Protein AF-A0A3D5JBQ0-F1 (afdb_monomer_lite)

Sequence (234 aa):
MLKLLSKHVFLVGIFLILTIHTASAQLLGLALSLGNTLAGYIFDIYLRTENTLDIDGAPDWYLRNDDAEWDCAFSYAPGSLASVEKVKTEATKNLVAQQEQYVHSAIRDEVQRRKPRDEKERQLVEQFRNDPELKNFVTGQRQFLKITYDEDIRAVFVKACLNREIVVAYQKEWLQKITTELSKNRAESAFGELEAHLDQPELDLNTPTEFDSAASKSKNAFEELDQEIGLPND

Radius of gyration: 33.82 Å; chains: 1; bounding box: 93×47×99 Å

Secondary structure (DSSP, 8-state):
-HHHHHHHHHHHHHHHHHHHHHHHHHHHHHHHHHHHHHHHHHHHGGGT-B-----TT--TTTTB---SSEEEEEEEEES-GGGHHHHHHHHHHHHHHHHHHHHHHHHHHHHHHH---SHHHHHHHHHHHT-SSHHHHHHHH-EEEEEEEETTTTEEEEEEEEEHHHHHHHHHHHHHHHHHHHHHHHHHHHHHHHHHHHSSPP--TT------------------------PPP-

pLDDT: mean 75.78, std 22.21, range [31.39, 98.25]

Foldseek 3Di:
DVVVVVVVVVVVVVVVVVVLVVVLVVLVVLLVQLLVQLLVLLQCVCVDFPPPPDDVPDDPCASDPPDNFKDKFKFKDAAAPVCQVVRVVVRLVRVLVSSLVSSVVSLVVSCVPPNQDDPLSVQLSVCLNCPPCSSVLSVVAKDFPDWDQDPVRRMIMTIIIHGSVSSSVVSSVSSVVSSVVSSVVVVVVVVVVVVVVVPPPDDPPPPDPPPDDDDDDDDDDDPDDDDDDDDDDD

Structure (mmCIF, N/CA/C/O backbone):
data_AF-A0A3D5JBQ0-F1
#
_entry.id   AF-A0A3D5JBQ0-F1
#
loop_
_atom_site.group_PDB
_atom_site.id
_atom_site.type_symbol
_atom_site.label_atom_id
_atom_site.label_alt_id
_atom_site.label_comp_id
_atom_site.label_asym_id
_atom_site.label_entity_id
_atom_site.label_seq_id
_atom_site.pdbx_PDB_ins_code
_atom_site.Cartn_x
_atom_site.Cartn_y
_atom_site.Cartn_z
_atom_site.occupancy
_atom_site.B_iso_or_equiv
_atom_site.auth_seq_id
_atom_site.auth_comp_id
_atom_site.auth_asym_id
_atom_site.auth_atom_id
_atom_site.pdbx_PDB_model_num
ATOM 1 N N . MET A 1 1 ? -30.599 4.019 56.539 1.00 48.31 1 MET A N 1
ATOM 2 C CA . MET A 1 1 ? -30.137 4.639 55.275 1.00 48.31 1 MET A CA 1
ATOM 3 C C . MET A 1 1 ? -28.882 3.990 54.672 1.00 48.31 1 MET A C 1
ATOM 5 O O . MET A 1 1 ? -28.814 3.908 53.455 1.00 48.31 1 MET A O 1
ATOM 9 N N . LEU A 1 2 ? -27.948 3.428 55.457 1.00 45.34 2 LEU A N 1
ATOM 10 C CA . LEU A 1 2 ? -26.688 2.835 54.952 1.00 45.34 2 LEU A CA 1
ATOM 11 C C . LEU A 1 2 ? -26.840 1.680 53.926 1.00 45.34 2 LEU A C 1
ATOM 13 O O . LEU A 1 2 ? -26.044 1.552 53.002 1.00 45.34 2 LEU A O 1
ATOM 17 N N . LYS A 1 3 ? -27.893 0.854 54.037 1.00 44.62 3 LYS A N 1
ATOM 18 C CA . LYS A 1 3 ? -28.152 -0.270 53.108 1.00 44.62 3 LYS A CA 1
ATOM 19 C C . LYS A 1 3 ? -28.604 0.157 51.702 1.00 44.62 3 LYS A C 1
ATOM 21 O O . LYS A 1 3 ? -28.520 -0.652 50.782 1.00 44.62 3 LYS A O 1
ATOM 26 N N . LEU A 1 4 ? -29.099 1.387 51.533 1.00 41.81 4 LEU A N 1
ATOM 27 C CA . LEU A 1 4 ? -29.576 1.885 50.236 1.00 41.81 4 LEU A CA 1
ATOM 28 C C . LEU A 1 4 ? -28.408 2.417 49.386 1.00 41.81 4 LEU A C 1
ATOM 30 O O . LEU A 1 4 ? -28.314 2.101 48.204 1.00 41.81 4 LEU A O 1
ATOM 34 N N . LEU A 1 5 ? -27.462 3.118 50.021 1.00 44.38 5 LEU A N 1
ATOM 35 C CA . LEU A 1 5 ? -26.242 3.639 49.389 1.00 44.38 5 LEU A CA 1
ATOM 36 C C . LEU A 1 5 ? -25.330 2.517 48.863 1.00 44.38 5 LEU A C 1
ATOM 38 O O . LEU A 1 5 ? -24.872 2.578 47.727 1.00 44.38 5 LEU A O 1
ATOM 42 N N . SER A 1 6 ? -25.157 1.435 49.630 1.00 47.19 6 SER A N 1
ATOM 43 C CA . SER A 1 6 ? -24.352 0.272 49.214 1.00 47.19 6 SER A CA 1
ATOM 44 C C . SER A 1 6 ? -24.906 -0.437 47.966 1.00 47.19 6 SER A C 1
ATOM 46 O O . SER A 1 6 ? -24.137 -0.848 47.097 1.00 47.19 6 SER A O 1
ATOM 48 N N . LYS A 1 7 ? -26.237 -0.530 47.819 1.00 51.44 7 LYS A N 1
ATOM 49 C CA . LYS A 1 7 ? -26.865 -1.108 46.618 1.00 51.44 7 LYS A CA 1
ATOM 50 C C . LYS A 1 7 ? -26.670 -0.235 45.379 1.00 51.44 7 LYS A C 1
ATOM 52 O O . LYS A 1 7 ? -26.485 -0.779 44.294 1.00 51.44 7 LYS A O 1
ATOM 57 N N . HIS A 1 8 ? -26.696 1.089 45.528 1.00 50.31 8 HIS A N 1
ATOM 58 C CA . HIS A 1 8 ? -26.470 2.007 44.411 1.00 50.31 8 HIS A CA 1
ATOM 59 C C . HIS A 1 8 ? -25.016 1.990 43.935 1.00 50.31 8 HIS A C 1
ATOM 61 O O . HIS A 1 8 ? -24.794 1.898 42.733 1.00 50.31 8 HIS A O 1
ATOM 67 N N . VAL A 1 9 ? -24.038 1.945 44.844 1.00 56.41 9 VAL A N 1
ATOM 68 C CA . VAL A 1 9 ? -22.614 1.802 44.481 1.00 56.41 9 VAL A CA 1
ATOM 69 C C . VAL A 1 9 ? -22.352 0.478 43.750 1.00 56.41 9 VAL A C 1
ATOM 71 O O . VAL A 1 9 ? -21.659 0.452 42.736 1.00 56.41 9 VAL A O 1
ATOM 74 N N . PHE A 1 10 ? -22.969 -0.620 44.198 1.00 56.00 10 PHE A N 1
ATOM 75 C CA . PHE A 1 10 ? -22.817 -1.931 43.558 1.00 56.00 10 PHE A CA 1
ATOM 76 C C . PHE A 1 10 ? -23.456 -1.992 42.158 1.00 56.00 10 PHE A C 1
ATOM 78 O O . PHE A 1 10 ? -22.870 -2.541 41.226 1.00 56.00 10 PHE A O 1
ATOM 85 N N . LEU A 1 11 ? -24.637 -1.387 41.983 1.00 55.53 11 LEU A N 1
ATOM 86 C CA . LEU A 1 11 ? -25.307 -1.288 40.681 1.00 55.53 11 LEU A CA 1
ATOM 87 C C . LEU A 1 11 ? -24.535 -0.401 39.697 1.00 55.53 11 LEU A C 1
ATOM 89 O O . LEU A 1 11 ? -24.405 -0.774 38.534 1.00 55.53 11 LEU A O 1
ATOM 93 N N . VAL A 1 12 ? -23.987 0.725 40.161 1.00 58.62 12 VAL A N 1
ATOM 94 C CA . VAL A 1 12 ? -23.143 1.616 39.347 1.00 58.62 12 VAL A CA 1
ATOM 95 C C . VAL A 1 12 ? -21.861 0.901 38.915 1.00 58.62 12 VAL A C 1
ATOM 97 O O . VAL A 1 12 ? -21.510 0.957 37.738 1.00 58.62 12 VAL A O 1
ATOM 100 N N . GLY A 1 13 ? -21.221 0.144 39.813 1.00 51.03 13 GLY A N 1
ATOM 101 C CA . GLY A 1 13 ? -20.041 -0.665 39.490 1.00 51.03 13 GLY A CA 1
ATOM 102 C C . GLY A 1 13 ? -20.309 -1.732 38.422 1.00 51.03 13 GLY A C 1
ATOM 103 O O . GLY A 1 13 ? -19.546 -1.854 37.466 1.00 51.03 13 GLY A O 1
ATOM 104 N N . ILE A 1 14 ? -21.428 -2.460 38.514 1.00 60.66 14 ILE A N 1
ATOM 105 C CA . ILE A 1 14 ? -21.822 -3.447 37.492 1.00 60.66 14 ILE A CA 1
ATOM 106 C C . ILE A 1 14 ? -22.099 -2.770 36.142 1.00 60.66 14 ILE A C 1
ATOM 108 O O . ILE A 1 14 ? -21.671 -3.275 35.102 1.00 60.66 14 ILE A O 1
ATOM 112 N N . PHE A 1 15 ? -22.777 -1.618 36.143 1.00 52.41 15 PHE A N 1
ATOM 113 C CA . PHE A 1 15 ? -23.078 -0.876 34.917 1.00 52.41 15 PHE A CA 1
ATOM 114 C C . PHE A 1 15 ? -21.806 -0.360 34.231 1.00 52.41 15 PHE A C 1
ATOM 116 O O . PHE A 1 15 ? -21.679 -0.467 33.012 1.00 52.41 15 PHE A O 1
ATOM 123 N N . LEU A 1 16 ? -20.834 0.123 35.010 1.00 55.00 16 LEU A N 1
ATOM 124 C CA . LEU A 1 16 ? -19.502 0.499 34.532 1.00 55.00 16 LEU A CA 1
ATOM 125 C C . LEU A 1 16 ? -18.764 -0.695 33.917 1.00 55.00 16 LEU A C 1
ATOM 127 O O . LEU A 1 16 ? -18.253 -0.598 32.808 1.00 55.00 16 LEU A O 1
ATOM 131 N N . ILE A 1 17 ? -18.767 -1.861 34.563 1.00 55.22 17 ILE A N 1
ATOM 132 C CA . ILE A 1 17 ? -18.089 -3.055 34.029 1.00 55.22 17 ILE A CA 1
ATOM 133 C C . ILE A 1 17 ? -18.720 -3.520 32.700 1.00 55.22 17 ILE A C 1
ATOM 135 O O . ILE A 1 17 ? -18.000 -3.903 31.770 1.00 55.22 17 ILE A O 1
ATOM 139 N N . LEU A 1 18 ? -20.049 -3.446 32.569 1.00 50.28 18 LEU A N 1
ATOM 140 C CA . LEU A 1 18 ? -20.781 -3.804 31.346 1.00 50.28 18 LEU A CA 1
ATOM 141 C C . LEU A 1 18 ? -20.543 -2.820 30.187 1.00 50.28 18 LEU A C 1
ATOM 143 O O . LEU A 1 18 ? -20.335 -3.244 29.045 1.00 50.28 18 LEU A O 1
ATOM 147 N N . THR A 1 19 ? -20.510 -1.512 30.453 1.00 52.59 19 THR A N 1
ATOM 148 C CA . THR A 1 19 ? -20.135 -0.507 29.437 1.00 52.59 19 THR A CA 1
ATOM 149 C C . THR A 1 19 ? -18.649 -0.606 29.068 1.00 52.59 19 THR A C 1
ATOM 151 O O . THR A 1 19 ? -18.257 -0.349 27.921 1.00 52.59 19 THR A O 1
ATOM 154 N N . ILE A 1 20 ? -17.809 -1.081 29.996 1.00 53.16 20 ILE A N 1
ATOM 155 C CA . ILE A 1 20 ? -16.402 -1.398 29.736 1.00 53.16 20 ILE A CA 1
ATOM 156 C C . ILE A 1 20 ? -16.253 -2.546 28.734 1.00 53.16 20 ILE A C 1
ATOM 158 O O . ILE A 1 20 ? -15.582 -2.390 27.711 1.00 53.16 20 ILE A O 1
ATOM 162 N N . HIS A 1 21 ? -16.936 -3.666 28.942 1.00 55.03 21 HIS A N 1
ATOM 163 C CA . HIS A 1 21 ? -16.800 -4.823 28.052 1.00 55.03 21 HIS A CA 1
ATOM 164 C C . HIS A 1 21 ? -17.352 -4.567 26.642 1.00 55.03 21 HIS A C 1
ATOM 166 O O . HIS A 1 21 ? -16.741 -4.963 25.648 1.00 55.03 21 HIS A O 1
ATOM 172 N N . THR A 1 22 ? -18.469 -3.848 26.533 1.00 58.88 22 THR A N 1
ATOM 173 C CA . THR A 1 22 ? -19.144 -3.617 25.245 1.00 58.88 22 THR A CA 1
ATOM 174 C C . THR A 1 22 ? -18.335 -2.738 24.290 1.00 58.88 22 THR A C 1
ATOM 176 O O . THR A 1 22 ? -18.182 -3.105 23.129 1.00 58.88 22 THR A O 1
ATOM 179 N N . ALA A 1 23 ? -17.739 -1.636 24.749 1.00 59.88 23 ALA A N 1
ATOM 180 C CA . ALA A 1 23 ? -16.958 -0.764 23.860 1.00 59.88 23 ALA A CA 1
ATOM 181 C C . ALA A 1 23 ? -15.612 -1.375 23.399 1.00 59.88 23 ALA A C 1
ATOM 183 O O . ALA A 1 23 ? -15.137 -1.057 22.312 1.00 59.88 23 ALA A O 1
ATOM 184 N N . SER A 1 24 ? -15.024 -2.319 24.151 1.00 68.94 24 SER A N 1
ATOM 185 C CA . SER A 1 24 ? -13.828 -3.057 23.692 1.00 68.94 24 SER A CA 1
ATOM 186 C C . SER A 1 24 ? -14.167 -3.991 22.522 1.00 68.94 24 SER A C 1
ATOM 188 O O . SER A 1 24 ? -13.498 -3.996 21.488 1.00 68.94 24 SER A O 1
ATOM 190 N N . ALA A 1 25 ? -15.286 -4.713 22.639 1.00 77.50 25 ALA A N 1
ATOM 191 C CA . ALA A 1 25 ? -15.787 -5.578 21.575 1.00 77.50 25 ALA A CA 1
ATOM 192 C C . ALA A 1 25 ? -16.173 -4.791 20.307 1.00 77.50 25 ALA A C 1
ATOM 194 O O . ALA A 1 25 ? -16.004 -5.281 19.192 1.00 77.50 25 ALA A O 1
ATOM 195 N N . GLN A 1 26 ? -16.666 -3.561 20.464 1.00 82.44 26 GLN A N 1
ATOM 196 C CA . GLN A 1 26 ? -17.033 -2.685 19.350 1.00 82.44 26 GLN A CA 1
ATOM 197 C C . GLN A 1 26 ? -15.821 -2.212 18.536 1.00 82.44 26 GLN A C 1
ATOM 199 O O . GLN A 1 26 ? -15.870 -2.269 17.305 1.00 82.44 26 GLN A O 1
ATOM 204 N N . LEU A 1 27 ? -14.735 -1.821 19.209 1.00 86.69 27 LEU A N 1
ATOM 205 C CA . LEU A 1 27 ? -13.484 -1.415 18.565 1.00 86.69 27 LEU A CA 1
ATOM 206 C C . LEU A 1 27 ? -12.838 -2.581 17.801 1.00 86.69 27 LEU A C 1
ATOM 208 O O . LEU A 1 27 ? -12.493 -2.439 16.629 1.00 86.69 27 LEU A O 1
ATOM 212 N N . LEU A 1 28 ? -12.756 -3.756 18.435 1.00 86.00 28 LEU A N 1
ATOM 213 C CA . LEU A 1 28 ? -12.281 -4.990 17.797 1.00 86.00 28 LEU A CA 1
ATOM 214 C C . LEU A 1 28 ? -13.138 -5.368 16.583 1.00 86.00 28 LEU A C 1
ATOM 216 O O . LEU A 1 28 ? -12.606 -5.728 15.535 1.00 86.00 28 LEU A O 1
ATOM 220 N N . GLY A 1 29 ? -14.462 -5.242 16.703 1.00 87.88 29 GLY A N 1
ATOM 221 C CA . GLY A 1 29 ? -15.387 -5.468 15.597 1.00 87.88 29 GLY A CA 1
ATOM 222 C C . GLY A 1 29 ? -15.132 -4.534 14.410 1.00 87.88 29 GLY A C 1
ATOM 223 O O . GLY A 1 29 ? -15.145 -4.994 13.270 1.00 87.88 29 GLY A O 1
ATOM 224 N N . LEU A 1 30 ? -14.846 -3.248 14.659 1.00 91.06 30 LEU A N 1
ATOM 225 C CA . LEU A 1 30 ? -14.473 -2.302 13.601 1.00 91.06 30 LEU A CA 1
ATOM 226 C C . LEU A 1 30 ? -13.182 -2.714 12.901 1.00 91.06 30 LEU A C 1
ATOM 228 O O . LEU A 1 30 ? -13.142 -2.747 11.675 1.00 91.06 30 LEU A O 1
ATOM 232 N N . ALA A 1 31 ? -12.141 -3.014 13.681 1.00 91.56 31 ALA A N 1
ATOM 233 C CA . ALA A 1 31 ? -10.824 -3.360 13.163 1.00 91.56 31 ALA A CA 1
ATOM 234 C C . ALA A 1 31 ? -10.883 -4.605 12.267 1.00 91.56 31 ALA A C 1
ATOM 236 O O . ALA A 1 31 ? -10.318 -4.614 11.175 1.00 91.56 31 ALA A O 1
ATOM 237 N N . LEU A 1 32 ? -11.632 -5.630 12.687 1.00 89.56 32 LEU A N 1
ATOM 238 C CA . LEU A 1 32 ? -11.860 -6.835 11.887 1.00 89.56 32 LEU A CA 1
ATOM 239 C C . LEU A 1 32 ? -12.626 -6.532 10.594 1.00 89.56 32 LEU A C 1
ATOM 241 O O . LEU A 1 32 ? -12.255 -7.034 9.535 1.00 89.56 32 LEU A O 1
ATOM 245 N N . SER A 1 33 ? -13.669 -5.701 10.666 1.00 91.06 33 SER A N 1
ATOM 246 C CA . SER A 1 33 ? -14.456 -5.314 9.489 1.00 91.06 33 SER A CA 1
ATOM 247 C C . SER A 1 33 ? -13.609 -4.537 8.474 1.00 91.06 33 SER A C 1
ATOM 249 O O . SER A 1 33 ? -13.612 -4.862 7.289 1.00 91.06 33 SER A O 1
ATOM 251 N N . LEU A 1 34 ? -12.802 -3.577 8.945 1.00 92.75 34 LEU A N 1
ATOM 252 C CA . LEU A 1 34 ? -11.851 -2.825 8.119 1.00 92.75 34 LEU A CA 1
ATOM 253 C C . LEU A 1 34 ? -10.827 -3.745 7.451 1.00 92.75 34 LEU A C 1
ATOM 255 O O . LEU A 1 34 ? -10.629 -3.649 6.243 1.00 92.75 34 LEU A O 1
ATOM 259 N N . GLY A 1 35 ? -10.219 -4.659 8.213 1.00 90.31 35 GLY A N 1
ATOM 260 C CA . GLY A 1 35 ? -9.250 -5.618 7.682 1.00 90.31 35 GLY A CA 1
ATOM 261 C C . GLY A 1 35 ? -9.847 -6.534 6.610 1.00 90.31 35 GLY A C 1
ATOM 262 O O . GLY A 1 35 ? -9.235 -6.737 5.564 1.00 90.31 35 GLY A O 1
ATOM 263 N N . ASN A 1 36 ? -11.066 -7.037 6.825 1.00 88.75 36 ASN A N 1
ATOM 264 C CA . ASN A 1 36 ? -11.752 -7.896 5.856 1.00 88.75 36 ASN A CA 1
ATOM 265 C C . ASN A 1 36 ? -12.134 -7.138 4.579 1.00 88.75 36 ASN A C 1
ATOM 267 O O . ASN A 1 36 ? -11.914 -7.642 3.478 1.00 88.75 36 ASN A O 1
ATOM 271 N N . THR A 1 37 ? -12.677 -5.925 4.708 1.00 91.44 37 THR A N 1
ATOM 272 C CA . THR A 1 37 ? -13.030 -5.096 3.549 1.00 91.44 37 THR A CA 1
ATOM 273 C C . THR A 1 37 ? -11.778 -4.690 2.764 1.00 91.44 37 THR A C 1
ATOM 275 O O . THR A 1 37 ? -11.787 -4.746 1.536 1.00 91.44 37 THR A O 1
ATOM 278 N N . LEU A 1 38 ? -10.675 -4.360 3.445 1.00 91.75 38 LEU A N 1
ATOM 279 C CA . LEU A 1 38 ? -9.386 -4.077 2.810 1.00 91.75 38 LEU A CA 1
ATOM 280 C C . LEU A 1 38 ? -8.835 -5.284 2.047 1.00 91.75 38 LEU A C 1
ATOM 282 O O . LEU A 1 38 ? -8.427 -5.133 0.898 1.00 91.75 38 LEU A O 1
ATOM 286 N N . ALA A 1 39 ? -8.835 -6.468 2.666 1.00 89.38 39 ALA A N 1
ATOM 287 C CA . ALA A 1 39 ? -8.430 -7.696 1.989 1.00 89.38 39 ALA A CA 1
ATOM 288 C C . ALA A 1 39 ? -9.274 -7.896 0.723 1.00 89.38 39 ALA A C 1
ATOM 290 O O . ALA A 1 39 ? -8.722 -8.147 -0.344 1.00 89.38 39 ALA A O 1
ATOM 291 N N . GLY A 1 40 ? -10.587 -7.658 0.817 1.00 87.44 40 GLY A N 1
ATOM 292 C CA . GLY A 1 40 ? -11.483 -7.594 -0.334 1.00 87.44 40 GLY A CA 1
ATOM 293 C C . GLY A 1 40 ? -10.934 -6.715 -1.460 1.00 87.44 40 GLY A C 1
ATOM 294 O O . GLY A 1 40 ? -10.782 -7.209 -2.564 1.00 87.44 40 GLY A O 1
ATOM 295 N N . TYR A 1 41 ? -10.552 -5.465 -1.190 1.00 88.12 41 TYR A N 1
ATOM 296 C CA . TYR A 1 41 ? -9.978 -4.567 -2.204 1.00 88.12 41 TYR A CA 1
ATOM 297 C C . TYR A 1 41 ? -8.642 -5.051 -2.795 1.00 88.12 41 TYR A C 1
ATOM 299 O O . TYR A 1 41 ? -8.455 -4.974 -4.009 1.00 88.12 41 TYR A O 1
ATOM 307 N N . ILE A 1 42 ? -7.738 -5.580 -1.964 1.00 85.12 42 ILE A N 1
ATOM 308 C CA . ILE A 1 42 ? -6.434 -6.112 -2.405 1.00 85.12 42 ILE A CA 1
ATOM 309 C C . ILE A 1 42 ? -6.617 -7.302 -3.363 1.00 85.12 42 ILE A C 1
ATOM 311 O O . ILE A 1 42 ? -5.868 -7.450 -4.334 1.00 85.12 42 ILE A O 1
ATOM 315 N N . PHE A 1 43 ? -7.618 -8.148 -3.104 1.00 81.50 43 PHE A N 1
ATOM 316 C CA . PHE A 1 43 ? -7.924 -9.313 -3.933 1.00 81.50 43 PHE A CA 1
ATOM 317 C C . PHE A 1 43 ? -8.868 -8.992 -5.109 1.00 81.50 43 PHE A C 1
ATOM 319 O O . PHE A 1 43 ? -8.732 -9.611 -6.158 1.00 81.50 43 PHE A O 1
ATOM 326 N N . ASP A 1 44 ? -9.772 -8.011 -5.001 1.00 72.19 44 ASP A N 1
ATOM 327 C CA . ASP A 1 44 ? -10.746 -7.652 -6.053 1.00 72.19 44 ASP A CA 1
ATOM 328 C C . ASP A 1 44 ? -10.082 -6.965 -7.261 1.00 72.19 44 ASP A C 1
ATOM 330 O O . ASP A 1 44 ? -10.606 -7.015 -8.371 1.00 72.19 44 ASP A O 1
ATOM 334 N N . ILE A 1 45 ? -8.885 -6.382 -7.114 1.00 60.50 45 ILE A N 1
ATOM 335 C CA . ILE A 1 45 ? -8.144 -5.840 -8.267 1.00 60.50 45 ILE A CA 1
ATOM 336 C C . ILE A 1 45 ? -7.668 -6.903 -9.250 1.00 60.50 45 ILE A C 1
ATOM 338 O O . ILE A 1 45 ? -7.565 -6.599 -10.435 1.00 60.50 45 ILE A O 1
ATOM 342 N N . TYR A 1 46 ? -7.504 -8.155 -8.817 1.00 51.44 46 TYR A N 1
ATOM 343 C CA . TYR A 1 46 ? -7.339 -9.276 -9.747 1.00 51.44 46 TYR A CA 1
ATOM 344 C C . TYR A 1 46 ? -8.504 -9.370 -10.752 1.00 51.44 46 TYR A C 1
ATOM 346 O O . TYR A 1 46 ? -8.312 -9.793 -11.887 1.00 51.44 46 TYR A O 1
ATOM 354 N N . LEU A 1 47 ? -9.710 -8.939 -10.364 1.00 49.88 47 LEU A N 1
ATOM 355 C CA . LEU A 1 47 ? -10.920 -9.061 -11.177 1.00 49.88 47 LEU A CA 1
ATOM 356 C C . LEU A 1 47 ? -11.215 -7.826 -12.043 1.00 49.88 47 LEU A C 1
ATOM 358 O O . LEU A 1 47 ? -12.149 -7.876 -12.842 1.00 49.88 47 LEU A O 1
ATOM 362 N N . ARG A 1 48 ? -10.489 -6.705 -11.876 1.00 53.56 48 ARG A N 1
ATOM 363 C CA . ARG A 1 48 ? -10.934 -5.393 -12.398 1.00 53.56 48 ARG A CA 1
ATOM 364 C C . ARG A 1 48 ? -9.965 -4.626 -13.296 1.00 53.56 48 ARG A C 1
ATOM 366 O O . ARG A 1 48 ? -10.391 -3.627 -13.869 1.00 53.56 48 ARG A O 1
ATOM 373 N N . THR A 1 49 ? -8.707 -5.026 -13.455 1.00 51.59 49 THR A N 1
ATOM 374 C CA . THR A 1 49 ? -7.744 -4.257 -14.269 1.00 51.59 49 THR A CA 1
ATOM 375 C C . THR A 1 49 ? -7.511 -4.858 -15.653 1.00 51.59 49 THR A C 1
ATOM 377 O O . THR A 1 49 ? -6.459 -5.414 -15.948 1.00 51.59 49 THR A O 1
ATOM 380 N N . GLU A 1 50 ? -8.471 -4.632 -16.550 1.00 50.50 50 GLU A N 1
ATOM 381 C CA . GLU A 1 50 ? -8.195 -4.496 -17.985 1.00 50.50 50 GLU A CA 1
ATOM 382 C C . GLU A 1 50 ? -8.143 -2.999 -18.321 1.00 50.50 50 GLU A C 1
ATOM 384 O O . GLU A 1 50 ? -9.083 -2.422 -18.863 1.00 50.50 50 GLU A O 1
ATOM 389 N N . ASN A 1 51 ? -7.049 -2.325 -17.953 1.00 53.97 51 ASN A N 1
ATOM 390 C CA . ASN A 1 51 ? -6.788 -0.989 -18.484 1.00 53.97 51 ASN A CA 1
ATOM 391 C C . ASN A 1 51 ? -6.198 -1.150 -19.886 1.00 53.97 51 ASN A C 1
ATOM 393 O O . ASN A 1 51 ? -4.996 -1.354 -20.039 1.00 53.97 51 ASN A O 1
ATOM 397 N N . THR A 1 52 ? -7.037 -1.043 -20.914 1.00 52.16 52 THR A N 1
ATOM 398 C CA . THR A 1 52 ? -6.597 -0.984 -22.313 1.00 52.16 52 THR A CA 1
ATOM 399 C C . THR A 1 52 ? -6.100 0.427 -22.636 1.00 52.16 52 THR A C 1
ATOM 401 O O . THR A 1 52 ? -6.727 1.165 -23.396 1.00 52.16 52 THR A O 1
ATOM 404 N N . LEU A 1 53 ? -5.006 0.855 -22.001 1.00 62.81 53 LEU A N 1
ATOM 405 C CA . LEU A 1 53 ? -4.241 1.980 -22.527 1.00 62.81 53 LEU A CA 1
ATOM 406 C C . LEU A 1 53 ? -3.309 1.404 -23.592 1.00 62.81 53 LEU A C 1
ATOM 408 O O . LEU A 1 53 ? -2.317 0.756 -23.259 1.00 62.81 53 LEU A O 1
ATOM 412 N N . ASP A 1 54 ? -3.668 1.600 -24.856 1.00 65.31 54 ASP A N 1
ATOM 413 C CA . ASP A 1 54 ? -2.840 1.176 -25.978 1.00 65.31 54 ASP A CA 1
ATOM 414 C C . ASP A 1 54 ? -1.680 2.167 -26.123 1.00 65.31 54 ASP A C 1
ATOM 416 O O . ASP A 1 54 ? -1.853 3.307 -26.559 1.00 65.31 54 ASP A O 1
ATOM 420 N N . ILE A 1 55 ? -0.513 1.773 -25.621 1.00 76.94 55 ILE A N 1
ATOM 421 C CA . ILE A 1 55 ? 0.739 2.476 -25.874 1.00 76.94 55 ILE A CA 1
ATOM 422 C C . ILE A 1 55 ? 1.424 1.693 -26.987 1.00 76.94 55 ILE A C 1
ATOM 424 O O . ILE A 1 55 ? 1.828 0.552 -26.765 1.00 76.94 55 ILE A O 1
ATOM 428 N N . ASP A 1 56 ? 1.581 2.315 -28.156 1.00 78.12 56 ASP A N 1
ATOM 429 C CA . ASP A 1 56 ? 2.299 1.714 -29.281 1.00 78.12 56 ASP A CA 1
ATOM 430 C C . ASP A 1 56 ? 3.677 1.200 -28.833 1.00 78.12 56 ASP A C 1
ATOM 432 O O . ASP A 1 56 ? 4.487 1.945 -28.276 1.00 78.12 56 ASP A O 1
ATOM 436 N N . GLY A 1 57 ? 3.923 -0.093 -29.063 1.00 82.06 57 GLY A N 1
ATOM 437 C CA . GLY A 1 57 ? 5.158 -0.786 -28.683 1.00 82.06 57 GLY A CA 1
ATOM 438 C C . GLY A 1 57 ? 5.276 -1.148 -27.196 1.00 82.06 57 GLY A C 1
ATOM 439 O O . GLY A 1 57 ? 6.327 -1.623 -26.770 1.00 82.06 57 GLY A O 1
ATOM 440 N N . ALA A 1 58 ? 4.233 -0.958 -26.381 1.00 88.94 58 ALA A N 1
ATOM 441 C CA . ALA A 1 58 ? 4.261 -1.453 -25.011 1.00 88.94 58 ALA A CA 1
ATOM 442 C C . ALA A 1 58 ? 4.334 -2.988 -24.970 1.00 88.94 58 ALA A C 1
ATOM 444 O O . ALA A 1 58 ? 3.667 -3.673 -25.751 1.00 88.94 58 ALA A O 1
ATOM 445 N N . PRO A 1 59 ? 5.103 -3.552 -24.024 1.00 90.44 59 PRO A N 1
ATOM 446 C CA . PRO A 1 59 ? 5.131 -4.989 -23.825 1.00 90.44 59 PRO A CA 1
ATOM 447 C C . PRO A 1 59 ? 3.750 -5.552 -23.483 1.00 90.44 59 PRO A C 1
ATOM 449 O O . PRO A 1 59 ? 2.974 -4.933 -22.755 1.00 90.44 59 PRO A O 1
ATOM 452 N N . ASP A 1 60 ? 3.505 -6.788 -23.906 1.00 88.75 60 ASP A N 1
ATOM 453 C CA . ASP A 1 60 ? 2.252 -7.530 -23.717 1.00 88.75 60 ASP A CA 1
ATOM 454 C C . ASP A 1 60 ? 1.795 -7.695 -22.259 1.00 88.75 60 ASP A C 1
ATOM 456 O O . ASP A 1 60 ? 0.642 -8.043 -22.014 1.00 88.75 60 ASP A O 1
ATOM 460 N N . TRP A 1 61 ? 2.697 -7.482 -21.300 1.00 90.00 61 TRP A N 1
ATOM 461 C CA . TRP A 1 61 ? 2.471 -7.560 -19.862 1.00 90.00 61 TRP A CA 1
ATOM 462 C C . TRP A 1 61 ? 2.164 -6.208 -19.213 1.00 90.00 61 TRP A C 1
ATOM 464 O O . TRP A 1 61 ? 1.800 -6.165 -18.032 1.00 90.00 61 TRP A O 1
ATOM 474 N N . TYR A 1 62 ? 2.372 -5.099 -19.924 1.00 90.69 62 TYR A N 1
ATOM 475 C CA . TYR A 1 62 ? 2.212 -3.761 -19.370 1.00 90.69 62 TYR A CA 1
ATOM 476 C C . TYR A 1 62 ? 0.738 -3.494 -19.036 1.00 90.69 62 TYR A C 1
ATOM 478 O O . TYR A 1 62 ? -0.150 -3.823 -19.813 1.00 90.69 62 TYR A O 1
ATOM 486 N N . LEU A 1 63 ? 0.478 -2.944 -17.843 1.00 87.94 63 LEU A N 1
ATOM 487 C CA . LEU A 1 63 ? -0.864 -2.740 -17.268 1.00 87.94 63 LEU A CA 1
ATOM 488 C C . LEU A 1 63 ? -1.701 -4.012 -17.060 1.00 87.94 63 LEU A C 1
ATOM 490 O O . LEU A 1 63 ? -2.888 -3.911 -16.753 1.00 87.94 63 LEU A O 1
ATOM 494 N N . ARG A 1 64 ? -1.094 -5.202 -17.145 1.00 85.50 64 ARG A N 1
ATOM 495 C CA . ARG A 1 64 ? -1.778 -6.473 -16.884 1.00 85.50 64 ARG A CA 1
ATOM 496 C C . ARG A 1 64 ? -1.365 -7.046 -15.540 1.00 85.50 64 ARG A C 1
ATOM 498 O O . ARG A 1 64 ? -0.198 -7.402 -15.323 1.00 85.50 64 ARG A O 1
ATOM 505 N N . ASN A 1 65 ? -2.336 -7.128 -14.635 1.00 79.06 65 ASN A N 1
ATOM 506 C CA . ASN A 1 65 ? -2.182 -7.800 -13.352 1.00 79.06 65 ASN A CA 1
ATOM 507 C C . ASN A 1 65 ? -2.818 -9.197 -13.409 1.00 79.06 65 ASN A C 1
ATOM 509 O O . ASN A 1 65 ? -3.915 -9.431 -12.920 1.00 79.06 65 ASN A O 1
ATOM 513 N N . ASP A 1 66 ? -2.122 -10.098 -1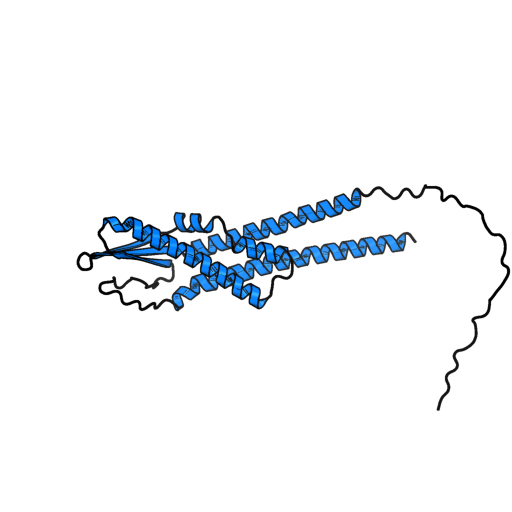4.090 1.00 77.25 66 ASP A N 1
ATOM 514 C CA . ASP A 1 66 ? -2.538 -11.456 -14.442 1.00 77.25 66 ASP A CA 1
ATOM 515 C C . ASP A 1 66 ? -2.196 -12.518 -13.384 1.00 77.25 66 ASP A C 1
ATOM 517 O O . ASP A 1 66 ? -2.568 -13.681 -13.535 1.00 77.25 66 ASP A O 1
ATOM 521 N N . ASP A 1 67 ? -1.517 -12.125 -12.305 1.00 82.88 67 ASP A N 1
ATOM 522 C CA . ASP A 1 67 ? -1.060 -13.033 -11.259 1.00 82.88 67 ASP A CA 1
ATOM 523 C C . ASP A 1 67 ? -1.864 -12.845 -9.962 1.00 82.88 67 ASP A C 1
ATOM 525 O O . ASP A 1 67 ? -2.016 -11.734 -9.446 1.00 82.88 67 ASP A O 1
ATOM 529 N N . ALA A 1 68 ? -2.391 -13.949 -9.427 1.00 81.69 68 ALA A N 1
ATOM 530 C CA . ALA A 1 68 ? -3.175 -13.986 -8.196 1.00 81.69 68 ALA A CA 1
ATOM 531 C C . ALA A 1 68 ? -2.322 -13.792 -6.923 1.00 81.69 68 ALA A C 1
ATOM 533 O O . ALA A 1 68 ? -2.860 -13.410 -5.882 1.00 81.69 68 ALA A O 1
ATOM 534 N N . GLU A 1 69 ? -1.004 -13.964 -6.995 1.00 89.69 69 GLU A N 1
ATOM 535 C CA . GLU A 1 69 ? -0.090 -13.746 -5.870 1.00 89.69 69 GLU A CA 1
ATOM 536 C C . GLU A 1 69 ? 0.277 -12.263 -5.694 1.00 89.69 69 GLU A C 1
ATOM 538 O O . GLU A 1 69 ? 0.461 -11.780 -4.572 1.00 89.69 69 GLU A O 1
ATOM 543 N N . TRP A 1 70 ? 0.355 -11.521 -6.800 1.00 91.31 70 TRP A N 1
ATOM 544 C CA . TRP A 1 70 ? 0.987 -10.206 -6.830 1.00 91.31 70 TRP A CA 1
ATOM 545 C C . TRP A 1 70 ? -0.011 -9.066 -6.985 1.00 91.31 70 TRP A C 1
ATOM 547 O O . TRP A 1 70 ? -0.887 -9.075 -7.846 1.00 91.31 70 TRP A O 1
ATOM 557 N N . ASP A 1 71 ? 0.168 -8.024 -6.181 1.00 90.31 71 ASP A N 1
ATOM 558 C CA . ASP A 1 71 ? -0.459 -6.734 -6.416 1.00 90.31 71 ASP A CA 1
ATOM 559 C C . ASP A 1 71 ? 0.551 -5.789 -7.061 1.00 90.31 71 ASP A C 1
ATOM 561 O O . ASP A 1 71 ? 1.591 -5.491 -6.472 1.00 90.31 71 ASP A O 1
ATOM 565 N N . CYS A 1 72 ? 0.274 -5.363 -8.291 1.00 92.75 72 CYS A N 1
ATOM 566 C CA . CYS A 1 72 ? 1.251 -4.692 -9.133 1.00 92.75 72 CYS A CA 1
ATOM 567 C C . CYS A 1 72 ? 0.795 -3.298 -9.544 1.00 92.75 72 CYS A C 1
ATOM 569 O O . CYS A 1 72 ? -0.369 -3.078 -9.870 1.00 92.75 72 CYS A O 1
ATOM 571 N N . ALA A 1 73 ? 1.766 -2.397 -9.623 1.00 93.12 73 ALA A N 1
ATOM 572 C CA . ALA A 1 73 ? 1.649 -1.092 -10.236 1.00 93.12 73 ALA A CA 1
ATOM 573 C C . ALA A 1 73 ? 2.706 -0.936 -11.331 1.00 93.12 73 ALA A C 1
ATOM 575 O O . ALA A 1 73 ? 3.764 -1.575 -11.338 1.00 93.12 73 ALA A O 1
ATOM 576 N N . PHE A 1 74 ? 2.404 -0.061 -12.279 1.00 93.88 74 PHE A N 1
ATOM 577 C CA . PHE A 1 74 ? 3.162 0.072 -13.511 1.00 93.88 74 PHE A CA 1
ATOM 578 C C . PHE A 1 74 ? 3.627 1.507 -13.682 1.00 93.88 74 PHE A C 1
ATOM 580 O O . PHE A 1 74 ? 2.970 2.451 -13.242 1.00 93.88 74 PHE A O 1
ATOM 587 N N . SER A 1 75 ? 4.758 1.681 -14.350 1.00 94.75 75 SER A N 1
ATOM 588 C CA . SER A 1 75 ? 5.181 2.988 -14.838 1.00 94.75 75 SER A CA 1
ATOM 589 C C . SER A 1 75 ? 5.930 2.833 -16.148 1.00 94.75 75 SER A C 1
ATOM 591 O O . SER A 1 75 ? 6.486 1.770 -16.436 1.00 94.75 75 SER A O 1
ATOM 593 N N . TYR A 1 76 ? 5.910 3.895 -16.941 1.00 93.56 76 TYR A N 1
ATOM 594 C CA . TYR A 1 76 ? 6.664 3.992 -18.174 1.00 93.56 76 TYR A CA 1
ATOM 595 C C . TYR A 1 76 ? 7.290 5.380 -18.289 1.00 93.56 76 TYR A C 1
ATOM 597 O O . TYR A 1 76 ? 6.782 6.357 -17.735 1.00 93.56 76 TYR A O 1
ATOM 605 N N . ALA A 1 77 ? 8.392 5.475 -19.025 1.00 92.94 77 ALA A N 1
ATOM 606 C CA . ALA A 1 77 ? 8.870 6.756 -19.522 1.00 92.94 77 ALA A CA 1
ATOM 607 C C . ALA A 1 77 ? 9.628 6.581 -20.842 1.00 92.94 77 ALA A C 1
ATOM 609 O O . ALA A 1 77 ? 10.398 5.623 -20.977 1.00 92.94 77 ALA A O 1
ATOM 610 N N . PRO A 1 78 ? 9.491 7.533 -21.781 1.00 90.69 78 PRO A N 1
ATOM 611 C CA . PRO A 1 78 ? 10.389 7.610 -22.923 1.00 90.69 78 PRO A CA 1
ATOM 612 C C . PRO A 1 78 ? 11.819 7.937 -22.460 1.00 90.69 78 PRO A C 1
ATOM 614 O O . PRO A 1 78 ? 12.040 8.567 -21.418 1.00 90.69 78 PRO A O 1
ATOM 617 N N . GLY A 1 79 ? 12.811 7.531 -23.245 1.00 86.69 79 GLY A N 1
ATOM 618 C CA . GLY A 1 79 ? 14.217 7.847 -23.032 1.00 86.69 79 GLY A CA 1
ATOM 619 C C . GLY A 1 79 ? 15.152 6.687 -23.351 1.00 86.69 79 GLY A C 1
ATOM 620 O O . GLY A 1 79 ? 14.980 5.965 -24.322 1.00 86.69 79 GLY A O 1
ATOM 621 N N . SER A 1 80 ? 16.213 6.563 -22.563 1.00 87.62 80 SER A N 1
ATOM 622 C CA . SER A 1 80 ? 17.210 5.502 -22.708 1.00 87.62 80 SER A CA 1
ATOM 623 C C . SER A 1 80 ? 17.189 4.578 -21.496 1.00 87.62 80 SER A C 1
ATOM 625 O O . SER A 1 80 ? 16.426 4.780 -20.551 1.00 87.62 80 SER A O 1
ATOM 627 N N . LEU A 1 81 ? 18.112 3.619 -21.467 1.00 85.69 81 LEU A N 1
ATOM 628 C CA . LEU A 1 81 ? 18.378 2.792 -20.292 1.00 85.69 81 LEU A CA 1
ATOM 629 C C . LEU A 1 81 ? 18.631 3.618 -19.010 1.00 85.69 81 LEU A C 1
ATOM 631 O O . LEU A 1 81 ? 18.323 3.165 -17.911 1.00 85.69 81 LEU A O 1
ATOM 635 N N . ALA A 1 82 ? 19.112 4.862 -19.128 1.00 89.31 82 ALA A N 1
ATOM 636 C CA . ALA A 1 82 ? 19.282 5.760 -17.983 1.00 89.31 82 ALA A CA 1
ATOM 637 C C . ALA A 1 82 ? 17.952 6.136 -17.295 1.00 89.31 82 ALA A C 1
ATOM 639 O O . ALA A 1 82 ? 17.949 6.522 -16.127 1.00 89.31 82 ALA A O 1
ATOM 640 N N . SER A 1 83 ? 16.814 5.997 -17.985 1.00 93.00 83 SER A N 1
ATOM 641 C CA . SER A 1 83 ? 15.485 6.260 -17.426 1.00 93.00 83 SER A CA 1
ATOM 642 C C . SER A 1 83 ? 15.010 5.165 -16.464 1.00 93.00 83 SER A C 1
ATOM 644 O O . SER A 1 83 ? 14.061 5.408 -15.721 1.00 93.00 83 SER A O 1
ATOM 646 N N . VAL A 1 84 ? 15.651 3.988 -16.422 1.00 95.00 84 VAL A N 1
ATOM 647 C CA . VAL A 1 84 ? 15.191 2.830 -15.629 1.00 95.00 84 VAL A CA 1
ATOM 648 C C . VAL A 1 84 ? 14.958 3.176 -14.161 1.00 95.00 84 VAL A C 1
ATOM 650 O O . VAL A 1 84 ? 13.883 2.894 -13.636 1.00 95.00 84 VAL A O 1
ATOM 653 N N . GLU A 1 85 ? 15.907 3.835 -13.499 1.00 95.50 85 GLU A N 1
ATOM 654 C CA . GLU A 1 85 ? 15.769 4.154 -12.070 1.00 95.50 85 GLU A CA 1
ATOM 655 C C . GLU A 1 85 ? 14.667 5.187 -11.795 1.00 95.50 85 GLU A C 1
ATOM 657 O O . GLU A 1 85 ? 13.948 5.100 -10.793 1.00 95.50 85 GLU A O 1
ATOM 662 N N . LYS A 1 86 ? 14.456 6.122 -12.729 1.00 95.56 86 LYS A N 1
ATOM 663 C CA . LYS A 1 86 ? 13.332 7.060 -12.663 1.00 95.56 86 LYS A CA 1
ATOM 664 C C . LYS A 1 86 ? 12.005 6.309 -12.769 1.00 95.56 86 LYS A C 1
ATOM 666 O O . LYS A 1 86 ? 11.128 6.512 -11.935 1.00 95.56 86 LYS A O 1
ATOM 671 N N . VAL A 1 87 ? 11.870 5.410 -13.744 1.00 96.50 87 VAL A N 1
ATOM 672 C CA . VAL A 1 87 ? 10.632 4.641 -13.949 1.00 96.50 87 VAL A CA 1
ATOM 673 C C . VAL A 1 87 ? 10.367 3.693 -12.778 1.00 96.50 87 VAL A C 1
ATOM 675 O O . VAL A 1 87 ? 9.233 3.606 -12.317 1.00 96.50 87 VAL A O 1
ATOM 678 N N . LYS A 1 88 ? 11.399 3.057 -12.211 1.00 97.75 88 LYS A N 1
ATOM 679 C CA . LYS A 1 88 ? 11.286 2.279 -10.964 1.00 97.75 88 LYS A CA 1
ATOM 680 C C . LYS A 1 88 ? 10.754 3.115 -9.802 1.00 97.75 88 LYS A C 1
ATOM 682 O O . LYS A 1 88 ? 9.898 2.648 -9.048 1.00 97.75 88 LYS A O 1
ATOM 687 N N . THR A 1 89 ? 11.257 4.338 -9.653 1.00 97.56 89 THR A N 1
ATOM 688 C CA . THR A 1 89 ? 10.809 5.266 -8.607 1.00 97.56 89 THR A CA 1
ATOM 689 C C . THR A 1 89 ? 9.336 5.621 -8.790 1.00 97.56 89 THR A C 1
ATOM 691 O O . THR A 1 89 ? 8.567 5.537 -7.835 1.00 97.56 89 THR A O 1
ATOM 694 N N . GLU A 1 90 ? 8.917 5.947 -10.012 1.00 97.62 90 GLU A N 1
ATOM 695 C CA . GLU A 1 90 ? 7.513 6.253 -10.307 1.00 97.62 90 GLU A CA 1
ATOM 696 C C . GLU A 1 90 ? 6.601 5.027 -10.145 1.00 97.62 90 GLU A C 1
ATOM 698 O O . GLU A 1 90 ? 5.545 5.135 -9.533 1.00 97.62 90 GLU A O 1
ATOM 703 N N . ALA A 1 91 ? 7.024 3.835 -10.580 1.00 97.38 91 ALA A N 1
ATOM 704 C CA . ALA A 1 91 ? 6.272 2.598 -10.346 1.00 97.38 91 ALA A CA 1
ATOM 705 C C . ALA A 1 91 ? 6.095 2.321 -8.844 1.00 97.38 91 ALA A C 1
ATOM 707 O O . ALA A 1 91 ? 5.024 1.908 -8.410 1.00 97.38 91 ALA A O 1
ATOM 708 N N . THR A 1 92 ? 7.121 2.609 -8.037 1.00 98.25 92 THR A N 1
ATOM 709 C CA . THR A 1 92 ? 7.047 2.487 -6.574 1.00 98.25 92 THR A CA 1
ATOM 710 C C . THR A 1 92 ? 6.055 3.484 -5.977 1.00 98.25 92 THR A C 1
ATOM 712 O O . THR A 1 92 ? 5.269 3.109 -5.114 1.00 98.25 92 THR A O 1
ATOM 715 N N . LYS A 1 93 ? 6.045 4.741 -6.441 1.00 97.75 93 LYS A N 1
ATOM 716 C CA . LYS A 1 93 ? 5.055 5.739 -6.003 1.00 97.75 93 LYS A CA 1
ATOM 717 C C . LYS A 1 93 ? 3.632 5.314 -6.354 1.00 97.75 93 LYS A C 1
ATOM 719 O O . LYS A 1 93 ? 2.758 5.407 -5.500 1.00 97.75 93 LYS A O 1
ATOM 724 N N . ASN A 1 94 ? 3.419 4.807 -7.569 1.00 95.75 94 ASN A N 1
ATOM 725 C CA . ASN A 1 94 ? 2.119 4.290 -7.996 1.00 95.75 94 ASN A CA 1
ATOM 726 C C . ASN A 1 94 ? 1.672 3.124 -7.105 1.00 95.75 94 ASN A C 1
ATOM 728 O O . ASN A 1 94 ? 0.511 3.064 -6.717 1.00 95.75 94 ASN A O 1
ATOM 732 N N . LEU A 1 95 ? 2.603 2.248 -6.717 1.00 95.38 95 LEU A N 1
ATOM 733 C CA . LEU A 1 95 ? 2.324 1.136 -5.811 1.00 95.38 95 LEU A CA 1
ATOM 734 C C . LEU A 1 95 ? 1.929 1.609 -4.405 1.00 95.38 95 LEU A C 1
ATOM 736 O O . LEU A 1 95 ? 0.994 1.063 -3.831 1.00 95.38 95 LEU A O 1
ATOM 740 N N . VAL A 1 96 ? 2.589 2.643 -3.869 1.00 97.38 96 VAL A N 1
ATOM 741 C CA . VAL A 1 96 ? 2.208 3.271 -2.587 1.00 97.38 96 VAL A CA 1
ATOM 742 C C . VAL A 1 96 ? 0.806 3.874 -2.676 1.00 97.38 96 VAL A C 1
ATOM 744 O O . VAL A 1 96 ? -0.046 3.544 -1.855 1.00 97.38 96 VAL A O 1
ATOM 747 N N . ALA A 1 97 ? 0.547 4.694 -3.698 1.00 95.38 97 ALA A N 1
ATOM 748 C CA . ALA A 1 97 ? -0.749 5.345 -3.892 1.00 95.38 97 ALA A CA 1
ATOM 749 C C . ALA A 1 97 ? -1.892 4.326 -4.045 1.00 95.38 97 ALA A C 1
ATOM 751 O O . ALA A 1 97 ? -2.994 4.530 -3.538 1.00 95.38 97 ALA A O 1
ATOM 752 N N . GLN A 1 98 ? -1.617 3.196 -4.699 1.00 93.69 98 GLN A N 1
ATOM 753 C CA . GLN A 1 98 ? -2.556 2.088 -4.818 1.00 93.69 98 GLN A CA 1
ATOM 754 C C . GLN A 1 98 ? -2.909 1.483 -3.448 1.00 93.69 98 GLN A C 1
ATOM 756 O O . GLN A 1 98 ? -4.092 1.325 -3.147 1.00 93.69 98 GLN A O 1
ATOM 761 N N . GLN A 1 99 ? -1.926 1.229 -2.573 1.00 94.94 99 GLN A N 1
ATOM 762 C CA . GLN A 1 99 ? -2.208 0.749 -1.210 1.00 94.94 99 GLN A CA 1
ATOM 763 C C . GLN A 1 99 ? -3.002 1.773 -0.386 1.00 94.94 99 GLN A C 1
ATOM 765 O O . GLN A 1 99 ? -3.964 1.414 0.298 1.00 94.94 99 GLN A O 1
ATOM 770 N N . GLU A 1 100 ? -2.651 3.058 -0.480 1.00 95.56 100 GLU A N 1
ATOM 771 C CA . GLU A 1 100 ? -3.393 4.142 0.176 1.00 95.56 100 GLU A CA 1
ATOM 772 C C . GLU A 1 100 ? -4.853 4.183 -0.292 1.00 95.56 100 GLU A C 1
ATOM 774 O O . GLU A 1 100 ? -5.768 4.356 0.520 1.00 95.56 100 GLU A O 1
ATOM 779 N N . GLN A 1 101 ? -5.095 3.973 -1.589 1.00 93.75 101 GLN A N 1
ATOM 780 C CA . GLN A 1 101 ? -6.436 3.921 -2.162 1.00 93.75 101 GLN A CA 1
ATOM 781 C C . GLN A 1 101 ? -7.253 2.742 -1.619 1.00 93.75 101 GLN A C 1
ATOM 783 O O . GLN A 1 101 ? -8.462 2.896 -1.402 1.00 93.75 101 GLN A O 1
ATOM 788 N N . TYR A 1 102 ? -6.635 1.586 -1.370 1.00 92.50 102 TYR A N 1
ATOM 789 C CA . TYR A 1 102 ? -7.326 0.439 -0.771 1.00 92.50 102 TYR A CA 1
ATOM 790 C C . TYR A 1 102 ? -7.777 0.752 0.647 1.00 92.50 102 TYR A C 1
ATOM 792 O O . TYR A 1 102 ? -8.947 0.553 0.976 1.00 92.50 102 TYR A O 1
ATOM 800 N N . VAL A 1 103 ? -6.879 1.318 1.456 1.00 94.69 103 VAL A N 1
ATOM 801 C CA . VAL A 1 103 ? -7.184 1.765 2.820 1.00 94.69 103 VAL A CA 1
ATOM 802 C C . VAL A 1 103 ? -8.318 2.786 2.802 1.00 94.69 103 VAL A C 1
ATOM 804 O O . VAL A 1 103 ? -9.313 2.626 3.510 1.00 94.69 103 VAL A O 1
ATOM 807 N N . HIS A 1 104 ? -8.239 3.789 1.926 1.00 94.44 104 HIS A N 1
ATOM 808 C CA . HIS A 1 104 ? -9.286 4.799 1.777 1.00 94.44 104 HIS A CA 1
ATOM 809 C C . HIS A 1 104 ? -10.635 4.200 1.375 1.00 94.44 104 HIS A C 1
ATOM 811 O O . HIS A 1 104 ? -11.669 4.605 1.910 1.00 94.44 104 HIS A O 1
ATOM 817 N N . SER A 1 105 ? -10.639 3.239 0.451 1.00 92.81 105 SER A N 1
ATOM 818 C CA . SER A 1 105 ? -11.863 2.593 -0.029 1.00 92.81 105 SER A CA 1
ATOM 819 C C . SER A 1 105 ? -12.487 1.707 1.048 1.00 92.81 105 SER A C 1
ATOM 821 O O . SER A 1 105 ? -13.692 1.792 1.281 1.00 92.81 105 SER A O 1
ATOM 823 N N . ALA A 1 106 ? -11.670 0.943 1.776 1.00 92.25 106 ALA A N 1
ATOM 824 C CA . ALA A 1 106 ? -12.126 0.140 2.904 1.00 92.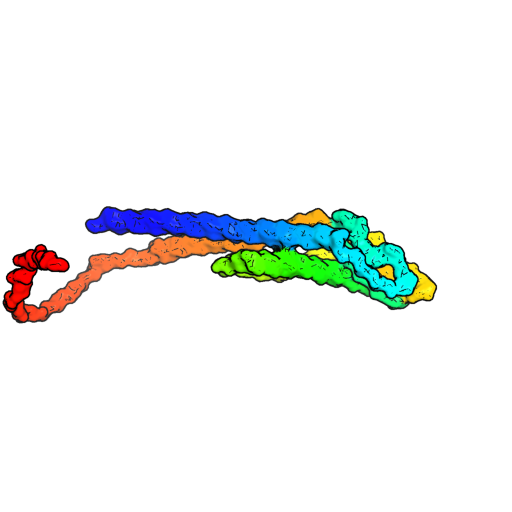25 106 ALA A CA 1
ATOM 825 C C . ALA A 1 106 ? -12.724 1.009 4.016 1.00 92.25 106 ALA A C 1
ATOM 827 O O . ALA A 1 106 ? -13.824 0.735 4.495 1.00 92.25 106 ALA A O 1
ATOM 828 N N . ILE A 1 107 ? -12.050 2.106 4.376 1.00 94.06 107 ILE A N 1
ATOM 829 C CA . ILE A 1 107 ? -12.558 3.069 5.357 1.00 94.06 107 ILE A CA 1
ATOM 830 C C . ILE A 1 107 ? -13.878 3.679 4.892 1.00 94.06 107 ILE A C 1
ATOM 832 O O . ILE A 1 107 ? -14.829 3.733 5.670 1.00 94.06 107 ILE A O 1
ATOM 836 N N . ARG A 1 108 ? -13.952 4.152 3.642 1.00 93.88 108 ARG A N 1
ATOM 837 C CA . ARG A 1 108 ? -15.166 4.763 3.090 1.00 93.88 108 ARG A CA 1
ATOM 838 C C . ARG A 1 108 ? -16.352 3.813 3.224 1.00 93.88 108 ARG A C 1
ATOM 840 O O . ARG A 1 108 ? -17.385 4.222 3.751 1.00 93.88 108 ARG A O 1
ATOM 847 N N . ASP A 1 109 ? -16.198 2.572 2.778 1.00 91.88 109 ASP A N 1
ATOM 848 C CA . ASP A 1 109 ? -17.281 1.592 2.768 1.00 91.88 109 ASP A CA 1
ATOM 849 C C . ASP A 1 109 ? -17.711 1.211 4.191 1.00 91.88 109 ASP A C 1
ATOM 851 O O . ASP A 1 109 ? -18.905 1.178 4.494 1.00 91.88 109 ASP A O 1
ATOM 855 N N . GLU A 1 110 ? -16.760 0.999 5.103 1.00 90.62 110 GLU A N 1
ATOM 856 C CA . GLU A 1 110 ? -17.072 0.684 6.501 1.00 90.62 110 GLU A CA 1
ATOM 857 C C . GLU A 1 110 ? -17.750 1.849 7.233 1.00 90.62 110 GLU A C 1
ATOM 859 O O . GLU A 1 110 ? -18.740 1.661 7.950 1.00 90.62 110 GLU A O 1
ATOM 864 N N . VAL A 1 111 ? -17.273 3.078 7.024 1.00 89.94 111 VAL A N 1
ATOM 865 C CA . VAL A 1 111 ? -17.871 4.281 7.618 1.00 89.94 111 VAL A CA 1
ATOM 866 C C . VAL A 1 111 ? -19.276 4.522 7.068 1.00 89.94 111 VAL A C 1
ATOM 868 O O . VAL A 1 111 ? -20.169 4.876 7.841 1.00 89.94 111 VAL A O 1
ATOM 871 N N . GLN A 1 112 ? -19.504 4.289 5.773 1.00 88.94 112 GLN A N 1
ATOM 872 C CA . GLN A 1 112 ? -20.837 4.365 5.170 1.00 88.94 112 GLN A CA 1
ATOM 873 C C . GLN A 1 112 ? -21.794 3.315 5.748 1.00 88.94 112 GLN A C 1
ATOM 875 O O . GLN A 1 112 ? -22.954 3.638 6.001 1.00 88.94 112 GLN A O 1
ATOM 880 N N . ARG A 1 113 ? -21.318 2.086 5.997 1.00 89.19 113 ARG A N 1
ATOM 881 C CA . ARG A 1 113 ? -22.146 0.985 6.515 1.00 89.19 113 ARG A CA 1
ATOM 882 C C . ARG A 1 113 ? -22.594 1.184 7.956 1.00 89.19 113 ARG A C 1
ATOM 884 O O . ARG A 1 113 ? -23.761 0.942 8.251 1.00 89.19 113 ARG A O 1
ATOM 891 N N . ARG A 1 114 ? -21.687 1.567 8.864 1.00 83.50 114 ARG A N 1
ATOM 892 C CA . ARG A 1 114 ? -21.994 1.526 10.308 1.00 83.50 114 ARG A CA 1
ATOM 893 C C . ARG A 1 114 ? -21.762 2.810 11.096 1.00 83.50 114 ARG A C 1
ATOM 895 O O . ARG A 1 114 ? -22.250 2.853 12.216 1.00 83.50 114 ARG A O 1
ATOM 902 N N . LYS A 1 115 ? -21.115 3.831 10.508 1.00 85.25 115 LYS A N 1
ATOM 903 C CA . LYS A 1 115 ? -20.661 5.102 11.123 1.00 85.25 115 LYS A CA 1
ATOM 904 C C . LYS A 1 115 ? -19.911 4.931 12.467 1.00 85.25 115 LYS A C 1
ATOM 906 O O . LYS A 1 115 ? -20.443 4.338 13.396 1.00 85.25 115 LYS A O 1
ATOM 911 N N . PRO A 1 116 ? -18.708 5.503 12.648 1.00 85.75 116 PRO A N 1
ATOM 912 C CA . PRO A 1 116 ? -18.029 5.479 13.946 1.00 85.75 116 PRO A CA 1
ATOM 913 C C . PRO A 1 116 ? -18.894 6.084 15.061 1.00 85.75 116 PRO A C 1
ATOM 915 O O . PRO A 1 116 ? -19.339 7.235 14.966 1.00 85.75 116 PRO A O 1
ATOM 918 N N . ARG A 1 117 ? -19.150 5.294 16.103 1.00 84.81 117 ARG A N 1
ATOM 919 C CA . ARG A 1 117 ? -20.108 5.608 17.173 1.00 84.81 117 ARG A CA 1
ATOM 920 C C . ARG A 1 117 ? -19.480 6.414 18.297 1.00 84.81 117 ARG A C 1
ATOM 922 O O . ARG A 1 117 ? -20.125 7.310 18.834 1.00 84.81 117 ARG A O 1
ATOM 929 N N . ASP A 1 118 ? -18.226 6.120 18.613 1.00 85.50 118 ASP A N 1
ATOM 930 C CA . ASP A 1 118 ? -17.474 6.766 19.681 1.00 85.50 118 ASP A CA 1
ATOM 931 C C . ASP A 1 118 ? -16.147 7.349 19.178 1.00 85.50 118 ASP A C 1
ATOM 933 O O . ASP A 1 118 ? -15.753 7.184 18.021 1.00 85.50 118 ASP A O 1
ATOM 937 N N . GLU A 1 119 ? -15.480 8.090 20.059 1.00 89.00 119 GLU A N 1
ATOM 938 C CA . GLU A 1 119 ? -14.222 8.764 19.748 1.00 89.00 119 GLU A CA 1
ATOM 939 C C . GLU A 1 119 ? -13.085 7.782 19.436 1.00 89.00 119 GLU A C 1
ATOM 941 O O . GLU A 1 119 ? -12.249 8.058 18.582 1.00 89.00 119 GLU A O 1
ATOM 946 N N . LYS A 1 120 ? -13.079 6.593 20.045 1.00 89.38 120 LYS A N 1
ATOM 947 C CA . LYS A 1 120 ? -12.035 5.592 19.801 1.00 89.38 120 LYS A CA 1
ATOM 948 C C . LYS A 1 120 ? -12.195 4.930 18.443 1.00 89.38 120 LYS A C 1
ATOM 950 O O . LYS A 1 120 ? -11.205 4.713 17.756 1.00 89.38 120 LYS A O 1
ATOM 955 N N . GLU A 1 121 ? -13.425 4.647 18.024 1.00 92.75 121 GLU A N 1
ATOM 956 C CA . GLU A 1 121 ? -13.708 4.179 16.668 1.00 92.75 121 GLU A CA 1
ATOM 957 C C . GLU A 1 121 ? -13.277 5.228 15.625 1.00 92.75 121 GLU A C 1
ATOM 959 O O . GLU A 1 121 ? -12.733 4.858 14.585 1.00 92.75 121 GLU A O 1
ATOM 964 N N . ARG A 1 122 ? -13.453 6.531 15.901 1.00 94.19 122 ARG A N 1
ATOM 965 C CA . ARG A 1 122 ? -12.948 7.609 15.026 1.00 94.19 122 ARG A CA 1
ATOM 966 C C . ARG A 1 122 ? -11.424 7.656 14.999 1.00 94.19 122 ARG A C 1
ATOM 968 O O . ARG A 1 122 ? -10.852 7.730 13.916 1.00 94.19 122 ARG A O 1
ATOM 975 N N . GLN A 1 123 ? -10.777 7.552 16.158 1.00 94.69 123 GLN A N 1
ATOM 976 C CA . GLN A 1 123 ? -9.317 7.509 16.264 1.00 94.69 123 GLN A CA 1
ATOM 977 C C . GLN A 1 123 ? -8.724 6.291 15.555 1.00 94.69 123 GLN A C 1
ATOM 979 O O . GLN A 1 123 ? -7.720 6.434 14.866 1.00 94.69 123 GLN A O 1
ATOM 984 N N . LEU A 1 124 ? -9.357 5.117 15.656 1.00 94.56 124 LEU A N 1
ATOM 985 C CA . LEU A 1 124 ? -8.944 3.921 14.919 1.00 94.56 124 LEU A CA 1
ATOM 986 C C . LEU A 1 124 ? -8.991 4.168 13.410 1.00 94.56 124 LEU A C 1
ATOM 988 O O . LEU A 1 124 ? -8.028 3.861 12.718 1.00 94.56 124 LEU A O 1
ATOM 992 N N . VAL A 1 125 ? -10.087 4.743 12.902 1.00 95.69 125 VAL A N 1
ATOM 993 C CA . VAL A 1 125 ? -10.220 5.072 11.474 1.00 95.69 125 VAL A CA 1
ATOM 994 C C . VAL A 1 125 ? -9.153 6.069 11.031 1.00 95.69 125 VAL A C 1
ATOM 996 O O . VAL A 1 125 ? -8.564 5.891 9.968 1.00 95.69 125 VAL A O 1
ATOM 999 N N . GLU A 1 126 ? -8.896 7.103 11.828 1.00 95.88 126 GLU A N 1
ATOM 1000 C CA . GLU A 1 126 ? -7.937 8.148 11.473 1.00 95.88 126 GLU A CA 1
ATOM 1001 C C . GLU A 1 126 ? -6.489 7.651 11.510 1.00 95.88 126 GLU A C 1
ATOM 1003 O O . GLU A 1 126 ? -5.724 7.904 10.583 1.00 95.88 126 GLU A O 1
ATOM 1008 N N . GLN A 1 127 ? -6.109 6.885 12.533 1.00 96.62 127 GLN A N 1
ATOM 1009 C CA . GLN A 1 127 ? -4.775 6.286 12.602 1.00 96.62 127 GLN A CA 1
ATOM 1010 C C . GLN A 1 127 ? -4.580 5.223 11.519 1.00 96.62 127 GLN A C 1
ATOM 1012 O O . GLN A 1 127 ? -3.511 5.149 10.923 1.00 96.62 127 GLN A O 1
ATOM 1017 N N . PHE A 1 128 ? -5.616 4.438 11.208 1.00 95.56 128 PHE A N 1
ATOM 1018 C CA . PHE A 1 128 ? -5.544 3.471 10.117 1.00 95.56 128 PHE A CA 1
ATOM 1019 C C . PHE A 1 128 ? -5.381 4.155 8.752 1.00 95.56 128 PHE A C 1
ATOM 1021 O O . PHE A 1 128 ? -4.607 3.683 7.925 1.00 95.56 128 PHE A O 1
ATOM 1028 N N . ARG A 1 129 ? -6.055 5.294 8.532 1.00 95.94 129 ARG A N 1
ATOM 1029 C CA . ARG A 1 129 ? -5.896 6.123 7.325 1.00 95.94 129 ARG A CA 1
ATOM 1030 C C . ARG A 1 129 ? -4.470 6.650 7.171 1.00 95.94 129 ARG A C 1
ATOM 1032 O O . ARG A 1 129 ? -3.959 6.683 6.055 1.00 95.94 129 ARG A O 1
ATOM 1039 N N . ASN A 1 130 ? -3.865 7.079 8.275 1.00 95.88 130 ASN A N 1
ATOM 1040 C CA . ASN A 1 130 ? -2.592 7.794 8.297 1.00 95.88 130 ASN A CA 1
ATOM 1041 C C . ASN A 1 130 ? -1.453 6.902 8.804 1.00 95.88 130 ASN A C 1
ATOM 1043 O O . ASN A 1 130 ? -0.754 7.268 9.747 1.00 95.88 130 ASN A O 1
ATOM 1047 N N . ASP A 1 131 ? -1.276 5.732 8.192 1.00 96.38 131 ASP A N 1
ATOM 1048 C CA . ASP A 1 131 ? -0.151 4.848 8.494 1.00 96.38 131 ASP A CA 1
ATOM 1049 C C . ASP A 1 131 ? 1.187 5.516 8.105 1.00 96.38 131 ASP A C 1
ATOM 1051 O O . ASP A 1 131 ? 1.461 5.688 6.910 1.00 96.38 131 ASP A O 1
ATOM 1055 N N . PRO A 1 132 ? 2.045 5.887 9.075 1.00 95.50 132 PRO A N 1
ATOM 1056 C CA . PRO A 1 132 ? 3.308 6.556 8.775 1.00 95.50 132 PRO A CA 1
ATOM 1057 C C . PRO A 1 132 ? 4.340 5.623 8.124 1.00 95.50 132 PRO A C 1
ATOM 1059 O O . PRO A 1 132 ? 5.255 6.103 7.451 1.00 95.50 132 PRO A O 1
ATOM 1062 N N . GLU A 1 133 ? 4.208 4.306 8.299 1.00 97.56 133 GLU A N 1
ATOM 1063 C CA . GLU A 1 133 ? 5.184 3.320 7.831 1.00 97.56 133 GLU A CA 1
ATOM 1064 C C . GLU A 1 133 ? 4.813 2.700 6.483 1.00 97.56 133 GLU A C 1
ATOM 1066 O O . GLU A 1 133 ? 5.676 2.090 5.847 1.00 97.56 133 GLU A O 1
ATOM 1071 N N . LEU A 1 134 ? 3.593 2.920 5.975 1.00 96.69 134 LEU A N 1
ATOM 1072 C CA . LEU A 1 134 ? 3.114 2.309 4.729 1.00 96.69 134 LEU A CA 1
ATOM 1073 C C . LEU A 1 134 ? 4.090 2.519 3.567 1.00 96.69 134 LEU A C 1
ATOM 1075 O O . LEU A 1 134 ? 4.454 1.582 2.855 1.00 96.69 134 LEU A O 1
ATOM 1079 N N . LYS A 1 135 ? 4.570 3.753 3.391 1.00 97.81 135 LYS A N 1
ATOM 1080 C CA . LYS A 1 135 ? 5.527 4.085 2.331 1.00 97.81 135 LYS A CA 1
ATOM 1081 C C . LYS A 1 135 ? 6.845 3.326 2.492 1.00 97.81 135 LYS A C 1
ATOM 1083 O O . LYS A 1 135 ? 7.394 2.845 1.496 1.00 97.81 135 LYS A O 1
ATOM 1088 N N . ASN A 1 136 ? 7.361 3.232 3.716 1.00 98.19 136 ASN A N 1
ATOM 1089 C CA . ASN A 1 136 ? 8.606 2.525 4.011 1.00 98.19 136 ASN A CA 1
ATOM 1090 C C . ASN A 1 136 ? 8.436 1.024 3.795 1.00 98.19 136 ASN A C 1
ATOM 1092 O O . ASN A 1 136 ? 9.299 0.408 3.177 1.00 98.19 136 ASN A O 1
ATOM 1096 N N . PHE A 1 137 ? 7.307 0.461 4.220 1.00 98.19 137 PHE A N 1
ATOM 1097 C CA . PHE A 1 137 ? 6.944 -0.931 3.997 1.00 98.19 137 PHE A CA 1
ATOM 1098 C C . PHE A 1 137 ? 6.881 -1.266 2.503 1.00 98.19 137 PHE A C 1
ATOM 1100 O O . PHE A 1 137 ? 7.603 -2.152 2.047 1.00 98.19 137 PHE A O 1
ATOM 1107 N N . VAL A 1 138 ? 6.101 -0.516 1.714 1.00 98.06 138 VAL A N 1
ATOM 1108 C CA . VAL A 1 138 ? 5.993 -0.728 0.259 1.00 98.06 138 VAL A CA 1
ATOM 1109 C C . VAL A 1 138 ? 7.361 -0.593 -0.399 1.00 98.06 138 VAL A C 1
ATOM 1111 O O . VAL A 1 138 ? 7.744 -1.413 -1.228 1.00 98.06 138 VAL A O 1
ATOM 1114 N N . THR A 1 139 ? 8.141 0.410 0.003 1.00 97.56 139 THR A N 1
ATOM 1115 C CA . THR A 1 139 ? 9.513 0.579 -0.475 1.00 97.56 139 THR A CA 1
ATOM 1116 C C . THR A 1 139 ? 10.356 -0.654 -0.110 1.00 97.56 139 THR A C 1
ATOM 1118 O O . THR A 1 139 ? 10.969 -1.251 -0.984 1.00 97.56 139 THR A O 1
ATOM 1121 N N . GLY A 1 140 ? 10.370 -1.110 1.135 1.00 97.81 140 GLY A N 1
ATOM 1122 C CA . GLY A 1 140 ? 11.200 -2.239 1.559 1.00 97.81 140 GLY A CA 1
ATOM 1123 C C . GLY A 1 140 ? 10.811 -3.585 0.938 1.00 97.81 140 GLY A C 1
ATOM 1124 O O . GLY A 1 140 ? 11.692 -4.394 0.667 1.00 97.81 140 GLY A O 1
ATOM 1125 N N . GLN A 1 141 ? 9.518 -3.815 0.699 1.00 98.06 141 GLN A N 1
ATOM 1126 C CA . GLN A 1 141 ? 8.988 -5.122 0.290 1.00 98.06 141 GLN A CA 1
ATOM 1127 C C . GLN A 1 141 ? 8.717 -5.257 -1.214 1.00 98.06 141 GLN A C 1
ATOM 1129 O O . GLN A 1 141 ? 8.475 -6.366 -1.692 1.00 98.06 141 GLN A O 1
ATOM 1134 N N . ARG A 1 142 ? 8.740 -4.157 -1.980 1.00 97.50 142 ARG A N 1
ATOM 1135 C CA . ARG A 1 142 ? 8.476 -4.205 -3.427 1.00 97.50 142 ARG A CA 1
ATOM 1136 C C . ARG A 1 142 ? 9.472 -5.092 -4.168 1.00 97.50 142 ARG A C 1
ATOM 1138 O O . ARG A 1 142 ? 10.672 -5.084 -3.895 1.00 97.50 142 ARG A O 1
ATOM 1145 N N . GLN A 1 143 ? 8.983 -5.727 -5.222 1.00 98.06 143 GLN A N 1
ATOM 1146 C CA . GLN A 1 143 ? 9.793 -6.431 -6.206 1.00 98.06 143 GLN A CA 1
ATOM 1147 C C . GLN A 1 143 ? 9.538 -5.868 -7.601 1.00 98.06 143 GLN A C 1
ATOM 1149 O O . GLN A 1 143 ? 8.404 -5.584 -7.977 1.00 98.06 143 GLN A O 1
ATOM 1154 N N . PHE A 1 144 ? 10.597 -5.708 -8.391 1.00 97.44 144 PHE A N 1
ATOM 1155 C CA . PHE A 1 144 ? 10.478 -5.339 -9.801 1.00 97.44 144 PHE A CA 1
ATOM 1156 C C . PHE A 1 144 ? 10.464 -6.612 -10.645 1.00 97.44 144 PHE A C 1
ATOM 1158 O O . PHE A 1 144 ? 11.522 -7.118 -11.010 1.00 97.44 144 PHE A O 1
ATOM 1165 N N . LEU A 1 145 ? 9.273 -7.143 -10.928 1.00 96.00 145 LEU A N 1
ATOM 1166 C CA . LEU A 1 145 ? 9.130 -8.432 -11.615 1.00 96.00 145 LEU A CA 1
ATOM 1167 C C . LEU A 1 145 ? 9.464 -8.351 -13.107 1.00 96.00 145 LEU A C 1
ATOM 1169 O O . LEU A 1 145 ? 9.949 -9.321 -13.684 1.00 96.00 145 LEU A O 1
ATOM 1173 N N . LYS A 1 146 ? 9.199 -7.203 -13.745 1.00 95.75 146 LYS A N 1
ATOM 1174 C CA . LYS A 1 146 ? 9.518 -6.973 -15.159 1.00 95.75 146 LYS A CA 1
ATOM 1175 C C . LYS A 1 146 ? 10.054 -5.566 -15.376 1.00 95.75 146 LYS A C 1
ATOM 1177 O O . LYS A 1 146 ? 9.525 -4.593 -14.833 1.00 95.75 146 LYS A O 1
ATOM 1182 N N . ILE A 1 147 ? 11.101 -5.480 -16.188 1.00 95.81 147 ILE A N 1
ATOM 1183 C CA . ILE A 1 147 ? 11.690 -4.239 -16.681 1.00 95.81 147 ILE A CA 1
ATOM 1184 C C . ILE A 1 147 ? 12.026 -4.482 -18.147 1.00 95.81 147 ILE A C 1
ATOM 1186 O O . ILE A 1 147 ? 12.798 -5.389 -18.453 1.00 95.81 147 ILE A O 1
ATOM 1190 N N . THR A 1 148 ? 11.466 -3.676 -19.039 1.00 94.69 148 THR A N 1
ATOM 1191 C CA . THR A 1 148 ? 11.773 -3.741 -20.470 1.00 94.69 148 THR A CA 1
ATOM 1192 C C . THR A 1 148 ? 12.207 -2.366 -20.929 1.00 94.69 148 THR A C 1
ATOM 1194 O O . THR A 1 148 ? 11.540 -1.378 -20.633 1.00 94.69 148 THR A O 1
ATOM 1197 N N . TYR A 1 149 ? 13.329 -2.315 -21.637 1.00 92.62 149 TYR A N 1
ATOM 1198 C CA . TYR A 1 149 ? 13.679 -1.189 -22.485 1.00 92.62 149 TYR A CA 1
ATOM 1199 C C . TYR A 1 149 ? 13.468 -1.632 -23.928 1.00 92.62 149 TYR A C 1
ATOM 1201 O O . TYR A 1 149 ? 14.021 -2.654 -24.330 1.00 92.62 149 TYR A O 1
ATOM 1209 N N . ASP A 1 150 ? 12.652 -0.888 -24.660 1.00 89.25 150 ASP A N 1
ATOM 1210 C CA . ASP A 1 150 ? 12.434 -1.094 -26.085 1.00 89.25 150 ASP A CA 1
ATOM 1211 C C . ASP A 1 150 ? 13.227 -0.034 -26.860 1.00 89.25 150 ASP A C 1
ATOM 1213 O O . ASP A 1 150 ? 13.091 1.169 -26.605 1.00 89.25 150 ASP A O 1
ATOM 1217 N N . GLU A 1 151 ? 14.112 -0.488 -27.748 1.00 85.94 151 GLU A N 1
ATOM 1218 C CA . GLU A 1 151 ? 15.000 0.375 -28.531 1.00 85.94 151 GLU A CA 1
ATOM 1219 C C . GLU A 1 151 ? 14.277 1.102 -29.664 1.00 85.94 151 GLU A C 1
ATOM 1221 O O . GLU A 1 151 ? 14.632 2.248 -29.954 1.00 85.94 151 GLU A O 1
ATOM 1226 N N . ASP A 1 152 ? 13.254 0.483 -30.253 1.00 87.00 152 ASP A N 1
ATOM 1227 C CA . ASP A 1 152 ? 12.543 1.015 -31.413 1.00 87.00 152 ASP A CA 1
ATOM 1228 C C . ASP A 1 152 ? 11.682 2.212 -31.004 1.00 87.00 152 ASP A C 1
ATOM 1230 O O . ASP A 1 152 ? 11.717 3.268 -31.642 1.00 87.00 152 ASP A O 1
ATOM 1234 N N . ILE A 1 153 ? 10.975 2.094 -29.876 1.00 89.00 153 ILE A N 1
ATOM 1235 C CA . ILE A 1 153 ? 10.179 3.196 -29.312 1.00 89.00 153 ILE A CA 1
ATOM 1236 C C . ILE A 1 153 ? 10.930 4.021 -28.260 1.00 89.00 153 ILE A C 1
ATOM 1238 O O . ILE A 1 153 ? 10.403 5.018 -27.761 1.00 89.00 153 ILE A O 1
ATOM 1242 N N . ARG A 1 154 ? 12.171 3.637 -27.930 1.00 92.12 154 ARG A N 1
ATOM 1243 C CA . ARG A 1 154 ? 13.030 4.297 -26.934 1.00 92.12 154 ARG A CA 1
ATOM 1244 C C . ARG A 1 154 ? 12.280 4.559 -25.632 1.00 92.12 154 ARG A C 1
ATOM 1246 O O . ARG A 1 154 ? 12.155 5.702 -25.186 1.00 92.12 154 ARG A O 1
ATOM 1253 N N . ALA A 1 155 ? 11.758 3.503 -25.024 1.00 93.31 155 ALA A N 1
ATOM 1254 C CA . ALA A 1 155 ? 10.949 3.608 -23.816 1.00 93.31 155 ALA A CA 1
ATOM 1255 C C . ALA A 1 155 ? 11.296 2.520 -22.809 1.00 93.31 155 ALA A C 1
ATOM 1257 O O . ALA A 1 155 ? 11.668 1.406 -23.168 1.00 93.31 155 ALA A O 1
ATOM 1258 N N . VAL A 1 156 ? 11.170 2.860 -21.527 1.00 95.50 156 VAL A N 1
ATOM 1259 C CA . VAL A 1 156 ? 11.326 1.917 -20.422 1.00 95.50 156 VAL A CA 1
ATOM 1260 C C . VAL A 1 156 ? 9.977 1.687 -19.762 1.00 95.50 156 VAL A C 1
ATOM 1262 O O . VAL A 1 156 ? 9.295 2.647 -19.404 1.00 95.50 156 VAL A O 1
ATOM 1265 N N . PHE A 1 157 ? 9.650 0.422 -19.525 1.00 95.31 157 PHE A N 1
ATOM 1266 C CA . PHE A 1 157 ? 8.463 -0.037 -18.814 1.00 95.31 157 PHE A CA 1
ATOM 1267 C C . PHE A 1 157 ? 8.885 -0.816 -17.573 1.00 95.31 157 PHE A C 1
ATOM 1269 O O . PHE A 1 157 ? 9.816 -1.622 -17.624 1.00 95.31 157 PHE A O 1
ATOM 1276 N N . VAL A 1 158 ? 8.186 -0.609 -16.457 1.00 96.75 158 VAL A N 1
ATOM 1277 C CA . VAL A 1 158 ? 8.441 -1.312 -15.191 1.00 96.75 158 VAL A CA 1
ATOM 1278 C C . VAL A 1 158 ? 7.134 -1.829 -14.594 1.00 96.75 158 VAL A C 1
ATOM 1280 O O . VAL A 1 158 ? 6.151 -1.090 -14.522 1.00 96.75 158 VAL A O 1
ATOM 1283 N N . LYS A 1 159 ? 7.157 -3.079 -14.114 1.00 96.19 159 LYS A N 1
ATOM 1284 C CA . LYS A 1 159 ? 6.138 -3.709 -13.257 1.00 96.19 159 LYS A CA 1
ATOM 1285 C C . LYS A 1 159 ? 6.720 -3.860 -11.848 1.00 96.19 159 LYS A C 1
ATOM 1287 O O . LYS A 1 159 ? 7.638 -4.657 -11.645 1.00 96.19 159 LYS A O 1
ATOM 1292 N N . ALA A 1 160 ? 6.221 -3.070 -10.898 1.00 97.12 160 ALA A N 1
ATOM 1293 C CA . ALA A 1 160 ? 6.573 -3.152 -9.482 1.00 97.12 160 ALA A CA 1
ATOM 1294 C C . ALA A 1 160 ? 5.426 -3.819 -8.721 1.00 97.12 160 ALA A C 1
ATOM 1296 O O . ALA A 1 160 ? 4.281 -3.413 -8.886 1.00 97.12 160 ALA A O 1
ATOM 1297 N N . CYS A 1 161 ? 5.719 -4.821 -7.901 1.00 96.12 161 CYS A N 1
ATOM 1298 C CA . CYS A 1 161 ? 4.703 -5.628 -7.240 1.00 96.12 161 CYS A CA 1
ATOM 1299 C C . CYS A 1 161 ? 5.002 -5.853 -5.761 1.00 96.12 161 CYS A C 1
ATOM 1301 O O . CYS A 1 161 ? 6.155 -5.809 -5.329 1.00 96.12 161 CYS A O 1
ATOM 1303 N N . LEU A 1 162 ? 3.949 -6.139 -5.005 1.00 95.94 162 LEU A N 1
ATOM 1304 C CA . LEU A 1 162 ? 3.994 -6.659 -3.645 1.00 95.94 162 LEU A CA 1
ATOM 1305 C C . LEU A 1 162 ? 3.295 -8.011 -3.610 1.00 95.94 162 LEU A C 1
ATOM 1307 O O . LEU A 1 162 ? 2.283 -8.205 -4.284 1.00 95.94 162 LEU A O 1
ATOM 1311 N N . ASN A 1 163 ? 3.811 -8.934 -2.807 1.00 95.00 163 ASN A N 1
ATOM 1312 C CA . ASN A 1 163 ? 3.089 -10.167 -2.534 1.00 95.00 163 ASN A CA 1
ATOM 1313 C C . ASN A 1 163 ? 1.858 -9.818 -1.678 1.00 95.00 163 ASN A C 1
ATOM 1315 O O . ASN A 1 163 ? 1.985 -9.176 -0.629 1.00 95.00 163 ASN A O 1
ATOM 1319 N N . ARG A 1 164 ? 0.666 -10.215 -2.137 1.00 91.06 164 ARG A N 1
ATOM 1320 C CA . ARG A 1 164 ? -0.610 -9.860 -1.497 1.00 91.06 164 ARG A CA 1
ATOM 1321 C C . ARG A 1 164 ? -0.697 -10.348 -0.054 1.00 91.06 164 ARG A C 1
ATOM 1323 O O . ARG A 1 164 ? -1.207 -9.617 0.793 1.00 91.06 164 ARG A O 1
ATOM 1330 N N . GLU A 1 165 ? -0.188 -11.541 0.247 1.00 90.44 165 GLU A N 1
ATOM 1331 C CA . GLU A 1 165 ? -0.217 -12.090 1.607 1.00 90.44 165 GLU A CA 1
ATOM 1332 C C . GLU A 1 165 ? 0.609 -11.234 2.568 1.00 90.44 165 GLU A C 1
ATOM 1334 O O . GLU A 1 165 ? 0.156 -10.940 3.674 1.00 90.44 165 GLU A O 1
ATOM 1339 N N . ILE A 1 166 ? 1.778 -10.761 2.122 1.00 94.19 166 ILE A N 1
ATOM 1340 C CA . ILE A 1 166 ? 2.640 -9.872 2.912 1.00 94.19 166 ILE A CA 1
ATOM 1341 C C . ILE A 1 166 ? 1.932 -8.538 3.182 1.00 94.19 166 ILE A C 1
ATOM 1343 O O . ILE A 1 166 ? 1.966 -8.041 4.307 1.00 94.19 166 ILE A O 1
ATOM 1347 N N . VAL A 1 167 ? 1.244 -7.972 2.184 1.00 93.88 167 VAL A N 1
ATOM 1348 C CA . VAL A 1 167 ? 0.463 -6.732 2.351 1.00 93.88 167 VAL A CA 1
ATOM 1349 C C . VAL A 1 167 ? -0.678 -6.927 3.348 1.00 93.88 167 VAL A C 1
ATOM 1351 O O . VAL A 1 167 ? -0.848 -6.117 4.258 1.00 93.88 167 VAL A O 1
ATOM 1354 N N . VAL A 1 168 ? -1.452 -8.006 3.212 1.00 91.69 168 VAL A N 1
ATOM 1355 C CA . VAL A 1 168 ? -2.564 -8.309 4.126 1.00 91.69 168 VAL A CA 1
ATOM 1356 C C . VAL A 1 168 ? -2.055 -8.517 5.552 1.00 91.69 168 VAL A C 1
ATOM 1358 O O . VAL A 1 168 ? -2.654 -7.999 6.496 1.00 91.69 168 VAL A O 1
ATOM 1361 N N . ALA A 1 169 ? -0.944 -9.237 5.720 1.00 93.31 169 ALA A N 1
ATOM 1362 C CA . ALA A 1 169 ? -0.324 -9.454 7.022 1.00 93.31 169 ALA A CA 1
ATOM 1363 C C . ALA A 1 169 ? 0.111 -8.131 7.670 1.00 93.31 169 ALA A C 1
ATOM 1365 O O . ALA A 1 169 ? -0.248 -7.879 8.820 1.00 93.31 169 ALA A O 1
ATOM 1366 N N . TYR A 1 170 ? 0.790 -7.265 6.914 1.00 96.31 170 TYR A N 1
ATOM 1367 C CA . TYR A 1 170 ? 1.207 -5.939 7.371 1.00 96.31 170 TYR A CA 1
ATOM 1368 C C . TYR A 1 170 ? 0.021 -5.085 7.838 1.00 96.31 170 TYR A C 1
ATOM 1370 O O . TYR A 1 170 ? 0.012 -4.568 8.953 1.00 96.31 170 TYR A O 1
ATOM 1378 N N . GLN A 1 171 ? -1.028 -4.988 7.019 1.00 94.12 171 GLN A N 1
ATOM 1379 C CA . GLN A 1 171 ? -2.203 -4.174 7.342 1.00 94.12 171 GLN A CA 1
ATOM 1380 C C . GLN A 1 171 ? -2.958 -4.706 8.566 1.00 94.12 171 GLN A C 1
ATOM 1382 O O . GLN A 1 171 ? -3.462 -3.939 9.390 1.00 94.12 171 GLN A O 1
ATOM 1387 N N . LYS A 1 172 ? -3.012 -6.034 8.719 1.00 92.06 172 LYS A N 1
ATOM 1388 C CA . LYS A 1 172 ? -3.582 -6.681 9.902 1.00 92.06 172 LYS A CA 1
ATOM 1389 C C . LYS A 1 172 ? -2.772 -6.363 11.157 1.00 92.06 172 LYS A C 1
ATOM 1391 O O . LYS A 1 172 ? -3.371 -6.047 12.183 1.00 92.06 172 LYS A O 1
ATOM 1396 N N . GLU A 1 173 ? -1.446 -6.439 11.083 1.00 94.50 173 GLU A N 1
ATOM 1397 C CA . GLU A 1 173 ? -0.557 -6.094 12.195 1.00 94.50 173 GLU A CA 1
ATOM 1398 C C . GLU A 1 173 ? -0.724 -4.623 12.601 1.00 94.50 173 GLU A C 1
ATOM 1400 O O . GLU A 1 173 ? -0.894 -4.324 13.785 1.00 94.50 173 GLU A O 1
ATOM 1405 N N . TRP A 1 174 ? -0.780 -3.710 11.628 1.00 95.00 174 TRP A N 1
ATOM 1406 C CA . TRP A 1 174 ? -1.001 -2.287 11.878 1.00 95.00 174 TRP A CA 1
ATOM 1407 C C . TRP A 1 174 ? -2.339 -2.014 12.581 1.00 95.00 174 TRP A C 1
ATOM 1409 O O . TRP A 1 174 ? -2.376 -1.375 13.636 1.00 95.00 174 TRP A O 1
ATOM 1419 N N . LEU A 1 175 ? -3.439 -2.581 12.073 1.00 93.25 175 LEU A N 1
ATOM 1420 C CA . LEU A 1 175 ? -4.758 -2.478 12.710 1.00 93.25 175 LEU A CA 1
ATOM 1421 C C . LEU A 1 175 ? -4.765 -3.044 14.134 1.00 93.25 175 LEU A C 1
ATOM 1423 O O . LEU A 1 175 ? -5.376 -2.458 15.033 1.00 93.25 175 LEU A O 1
ATOM 1427 N N . GLN A 1 176 ? -4.095 -4.176 14.356 1.00 91.06 176 GLN A N 1
ATOM 1428 C CA . GLN A 1 176 ? -3.973 -4.783 15.682 1.00 91.06 176 GLN A CA 1
ATOM 1429 C C . GLN A 1 176 ? -3.198 -3.885 16.647 1.00 91.06 176 GLN A C 1
ATOM 1431 O O . GLN A 1 176 ? -3.615 -3.738 17.800 1.00 91.06 176 GLN A O 1
ATOM 1436 N N . LYS A 1 177 ? -2.114 -3.260 16.182 1.00 93.50 177 LYS A N 1
ATOM 1437 C CA . LYS A 1 177 ? -1.311 -2.324 16.971 1.00 93.50 177 LYS A CA 1
ATOM 1438 C C . LYS A 1 177 ? -2.143 -1.123 17.420 1.00 93.50 177 LYS A C 1
ATOM 1440 O O . LYS A 1 177 ? -2.286 -0.927 18.627 1.00 93.50 177 LYS A O 1
ATOM 1445 N N . ILE A 1 178 ? -2.788 -0.415 16.488 1.00 94.06 178 ILE A N 1
ATOM 1446 C CA . ILE A 1 178 ? -3.657 0.733 16.805 1.00 94.06 178 ILE A CA 1
ATOM 1447 C C . ILE A 1 178 ? -4.765 0.322 17.783 1.00 94.06 178 ILE A C 1
ATOM 1449 O O . ILE A 1 178 ? -5.009 0.977 18.797 1.00 94.06 178 ILE A O 1
ATOM 1453 N N . THR A 1 179 ? -5.438 -0.798 17.502 1.00 90.69 179 THR A N 1
ATOM 1454 C CA . THR A 1 179 ? -6.536 -1.295 18.344 1.00 90.69 179 THR A CA 1
ATOM 1455 C C . THR A 1 179 ? -6.057 -1.583 19.765 1.00 90.69 179 THR A C 1
ATOM 1457 O O . THR A 1 179 ? -6.751 -1.260 20.733 1.00 90.69 179 THR A O 1
ATOM 1460 N N . THR A 1 180 ? -4.865 -2.165 19.907 1.00 87.88 180 THR A N 1
ATOM 1461 C CA . THR A 1 180 ? -4.257 -2.469 21.207 1.00 87.88 180 THR A CA 1
ATOM 1462 C C . THR A 1 180 ? -3.901 -1.193 21.963 1.00 87.88 180 THR A C 1
ATOM 1464 O O . THR A 1 180 ? -4.199 -1.101 23.151 1.00 87.88 180 THR A O 1
ATOM 1467 N N . GLU A 1 181 ? -3.318 -0.199 21.295 1.00 89.88 181 GLU A N 1
ATOM 1468 C CA . GLU A 1 181 ? -2.963 1.096 21.892 1.00 89.88 181 GLU A CA 1
ATOM 1469 C C . GLU A 1 181 ? -4.212 1.837 22.402 1.00 89.88 181 GLU A C 1
ATOM 1471 O O . GLU A 1 181 ? -4.294 2.200 23.578 1.00 89.88 181 GLU A O 1
ATOM 1476 N N . LEU A 1 182 ? -5.257 1.943 21.576 1.00 88.81 182 LEU A N 1
ATOM 1477 C CA . LEU A 1 182 ? -6.529 2.576 21.956 1.00 88.81 182 LEU A CA 1
ATOM 1478 C C . LEU A 1 182 ? -7.274 1.822 23.074 1.00 88.81 182 LEU A C 1
ATOM 1480 O O . LEU A 1 182 ? -8.021 2.426 23.863 1.00 88.81 182 LEU A O 1
ATOM 1484 N N . SER A 1 183 ? -7.067 0.505 23.158 1.00 81.69 183 SER A N 1
ATOM 1485 C CA . SER A 1 183 ? -7.617 -0.344 24.218 1.00 81.69 183 SER A CA 1
ATOM 1486 C C . SER A 1 183 ? -6.835 -0.221 25.529 1.00 81.69 183 SER A C 1
ATOM 1488 O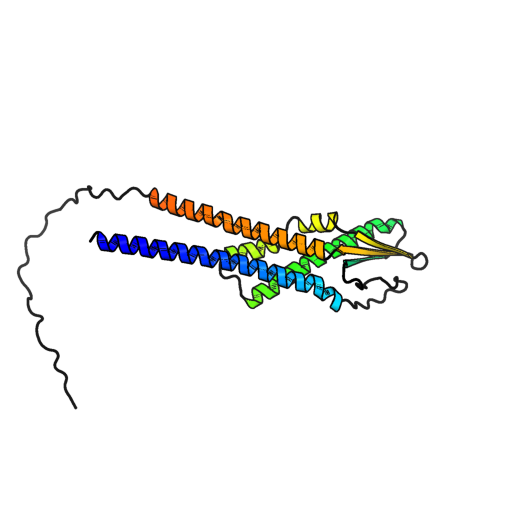 O . SER A 1 183 ? -7.460 -0.140 26.584 1.00 81.69 183 SER A O 1
ATOM 1490 N N . LYS A 1 184 ? -5.496 -0.145 25.491 1.00 74.25 184 LYS A N 1
ATOM 1491 C CA . LYS A 1 184 ? -4.640 0.022 26.682 1.00 74.25 184 LYS A CA 1
ATOM 1492 C C . LYS A 1 184 ? -4.841 1.371 27.360 1.00 74.25 184 LYS A C 1
ATOM 1494 O O . LYS A 1 184 ? -5.057 1.393 28.569 1.00 74.25 184 LYS A O 1
ATOM 1499 N N . ASN A 1 185 ? -4.955 2.447 26.576 1.00 60.84 185 ASN A N 1
ATOM 1500 C CA . ASN A 1 185 ? -5.305 3.775 27.091 1.00 60.84 185 ASN A CA 1
ATOM 1501 C C . ASN A 1 185 ? -6.629 3.754 27.880 1.00 60.84 185 ASN A C 1
ATOM 1503 O O . ASN A 1 185 ? -6.871 4.606 28.720 1.00 60.84 185 ASN A O 1
ATOM 1507 N N . ARG A 1 186 ? -7.508 2.763 27.651 1.00 57.41 186 ARG A N 1
ATOM 1508 C CA . ARG A 1 186 ? -8.729 2.586 28.446 1.00 57.41 186 ARG A CA 1
ATOM 1509 C C . ARG A 1 186 ? -8.480 2.017 29.833 1.00 57.41 186 ARG A C 1
ATOM 1511 O O . ARG A 1 186 ? -9.154 2.438 30.761 1.00 57.41 186 ARG A O 1
ATOM 1518 N N . ALA A 1 187 ? -7.617 1.010 29.943 1.00 54.78 187 ALA A N 1
ATOM 1519 C CA . ALA A 1 187 ? -7.329 0.392 31.228 1.00 54.78 187 ALA A CA 1
ATOM 1520 C C . ALA A 1 187 ? -6.714 1.450 32.147 1.00 54.78 187 ALA A C 1
ATOM 1522 O O . ALA A 1 187 ? -7.214 1.669 33.241 1.00 54.78 187 ALA A O 1
ATOM 1523 N N . GLU A 1 188 ? -5.730 2.188 31.638 1.00 55.84 188 GLU A N 1
ATOM 1524 C CA . GLU A 1 188 ? -5.060 3.261 32.372 1.00 55.84 188 GLU A CA 1
ATOM 1525 C C . GLU A 1 188 ? -6.007 4.420 32.718 1.00 55.84 188 GLU A C 1
ATOM 1527 O O . GLU A 1 188 ? -6.025 4.844 33.868 1.00 55.84 188 GLU A O 1
ATOM 1532 N N . SER A 1 189 ? -6.872 4.877 31.798 1.00 57.50 189 SER A N 1
ATOM 1533 C CA . SER A 1 189 ? -7.881 5.900 32.132 1.00 57.50 189 SER A CA 1
ATOM 1534 C C . SER A 1 189 ? -8.938 5.407 33.123 1.00 57.50 189 SER A C 1
ATOM 1536 O O . SER A 1 189 ? -9.322 6.161 34.006 1.00 57.50 189 SER A O 1
ATOM 1538 N N . ALA A 1 190 ? -9.393 4.153 33.030 1.00 56.84 190 ALA A N 1
ATOM 1539 C CA . ALA A 1 190 ? -10.364 3.598 33.974 1.00 56.84 190 ALA A CA 1
ATOM 1540 C C . ALA A 1 190 ? -9.764 3.424 35.378 1.00 56.84 190 ALA A C 1
ATOM 1542 O O . ALA A 1 190 ? -10.461 3.647 36.362 1.00 56.84 190 ALA A O 1
ATOM 1543 N N . PHE A 1 191 ? -8.481 3.059 35.480 1.00 51.50 191 PHE A N 1
ATOM 1544 C CA . PHE A 1 19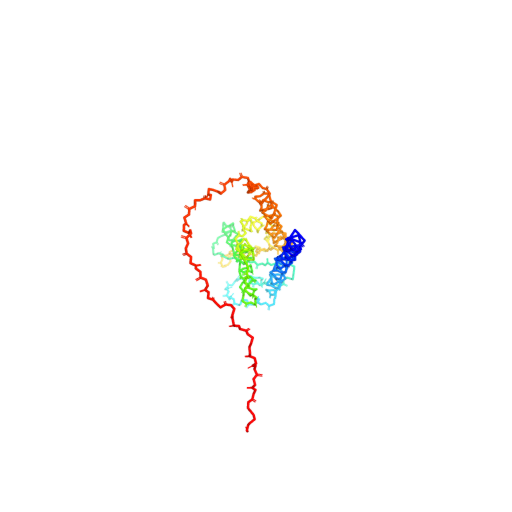1 ? -7.767 3.037 36.758 1.00 51.50 191 PHE A CA 1
ATOM 1545 C C . PHE A 1 191 ? -7.518 4.450 37.294 1.00 51.50 191 PHE A C 1
ATOM 1547 O O . PHE A 1 191 ? -7.771 4.682 38.470 1.00 51.50 191 PHE A O 1
ATOM 1554 N N . GLY A 1 192 ? -7.129 5.401 36.442 1.00 52.44 192 GLY A N 1
ATOM 1555 C CA . GLY A 1 192 ? -6.937 6.798 36.840 1.00 52.44 192 GLY A CA 1
ATOM 1556 C C . GLY A 1 192 ? -8.229 7.489 37.294 1.00 52.44 192 GLY A C 1
ATOM 1557 O O . GLY A 1 192 ? -8.214 8.242 38.261 1.00 52.44 192 GLY A O 1
ATOM 1558 N N . GLU A 1 193 ? -9.371 7.206 36.657 1.00 55.59 193 GLU A N 1
ATOM 1559 C CA . GLU A 1 193 ? -10.686 7.699 37.100 1.00 55.59 193 GLU A CA 1
ATOM 1560 C C . GLU A 1 193 ? -11.114 7.082 38.438 1.00 55.59 193 GLU A C 1
ATOM 1562 O O . GLU A 1 193 ? -11.714 7.772 39.266 1.00 55.59 193 GLU A O 1
ATOM 1567 N N . LEU A 1 194 ? -10.791 5.802 38.661 1.00 48.06 194 LEU A N 1
ATOM 1568 C CA . LEU A 1 194 ? -11.048 5.112 39.923 1.00 48.06 194 LEU A CA 1
ATOM 1569 C C . LEU A 1 194 ? -10.186 5.688 41.056 1.00 48.06 194 LEU A C 1
ATOM 1571 O O . LEU A 1 194 ? -10.700 5.944 42.139 1.00 48.06 194 LEU A O 1
ATOM 1575 N N . GLU A 1 195 ? -8.903 5.934 40.796 1.00 53.62 195 GLU A N 1
ATOM 1576 C CA . GLU A 1 195 ? -7.956 6.542 41.737 1.00 53.62 195 GLU A CA 1
ATOM 1577 C C . GLU A 1 195 ? -8.365 7.985 42.070 1.00 53.62 195 GLU A C 1
ATOM 1579 O O . GLU A 1 195 ? -8.490 8.335 43.239 1.00 53.62 195 GLU A O 1
ATOM 1584 N N . ALA A 1 196 ? -8.769 8.775 41.070 1.00 62.78 196 ALA A N 1
ATOM 1585 C CA . ALA A 1 196 ? -9.295 10.125 41.277 1.00 62.78 196 ALA A CA 1
ATOM 1586 C C . ALA A 1 196 ? -10.615 10.175 42.075 1.00 62.78 196 ALA A C 1
ATOM 1588 O O . ALA A 1 196 ? -10.910 11.193 42.698 1.00 62.78 196 ALA A O 1
ATOM 1589 N N . HIS A 1 197 ? -11.425 9.108 42.057 1.00 52.91 197 HIS A N 1
ATOM 1590 C CA . HIS A 1 197 ? -12.608 8.985 42.922 1.00 52.91 197 HIS A CA 1
ATOM 1591 C C . HIS A 1 197 ? -12.252 8.539 44.345 1.00 52.91 197 HIS A C 1
ATOM 1593 O O . HIS A 1 197 ? -12.957 8.906 45.281 1.00 52.91 197 HIS A O 1
ATOM 1599 N N . LEU A 1 198 ? -11.186 7.753 44.512 1.00 51.84 198 LEU A N 1
ATOM 1600 C CA . LEU A 1 198 ? -10.694 7.303 45.817 1.00 51.84 198 LEU A CA 1
ATOM 1601 C C . LEU A 1 198 ? -9.908 8.398 46.555 1.00 51.84 198 LEU A C 1
ATOM 1603 O O . LEU A 1 198 ? -9.941 8.432 47.781 1.00 51.84 198 LEU A O 1
ATOM 1607 N N . ASP A 1 199 ? -9.277 9.316 45.821 1.00 53.19 199 ASP A N 1
ATOM 1608 C CA . ASP A 1 199 ? -8.544 10.472 46.356 1.00 53.19 199 ASP A CA 1
ATOM 1609 C C . ASP A 1 199 ? -9.439 11.689 46.660 1.00 53.19 199 ASP A C 1
ATOM 1611 O O . ASP A 1 199 ? -8.947 12.743 47.077 1.00 53.19 199 ASP A O 1
ATOM 1615 N N . GLN A 1 200 ? -10.762 11.582 46.477 1.00 46.81 200 GLN A N 1
ATOM 1616 C CA . GLN A 1 200 ? -11.670 12.615 46.973 1.00 46.81 200 GLN A CA 1
ATOM 1617 C C . GLN A 1 200 ? -11.676 12.572 48.507 1.00 46.81 200 GLN A C 1
ATOM 1619 O O . GLN A 1 200 ? -12.025 11.535 49.075 1.00 46.81 200 GLN A O 1
ATOM 1624 N N . PRO A 1 201 ? -11.311 13.669 49.201 1.00 42.91 201 PRO A N 1
ATOM 1625 C CA . PRO A 1 201 ? -11.333 13.688 50.655 1.00 42.91 201 PRO A CA 1
ATOM 1626 C C . PRO A 1 201 ? -12.759 13.402 51.126 1.00 42.91 201 PRO A C 1
ATOM 1628 O O . PRO A 1 201 ? -13.704 14.061 50.681 1.00 42.91 201 PRO A O 1
ATOM 1631 N N . GLU A 1 202 ? -12.913 12.406 52.004 1.00 43.66 202 GLU A N 1
ATOM 1632 C CA . GLU A 1 202 ? -14.179 12.147 52.685 1.00 43.66 202 GLU A CA 1
ATOM 1633 C C . GLU A 1 202 ? -14.693 13.476 53.253 1.00 43.66 202 GLU A C 1
ATOM 1635 O O . GLU A 1 202 ? -13.989 14.155 54.002 1.00 43.66 202 GLU A O 1
ATOM 1640 N N . LEU A 1 203 ? -15.900 13.878 52.844 1.00 42.84 203 LEU A N 1
ATOM 1641 C CA . LEU A 1 203 ? -16.599 15.026 53.413 1.00 42.84 203 LEU A CA 1
ATOM 1642 C C . LEU A 1 203 ? -16.621 14.861 54.937 1.00 42.84 203 LEU A C 1
ATOM 1644 O O . LEU A 1 203 ? -17.317 13.986 55.456 1.00 42.84 203 LEU A O 1
ATOM 1648 N N . ASP A 1 204 ? -15.845 15.693 55.633 1.00 41.75 204 ASP A N 1
ATOM 1649 C CA . ASP A 1 204 ? -15.781 15.723 57.089 1.00 41.75 204 ASP A CA 1
ATOM 1650 C C . ASP A 1 204 ? -17.153 16.134 57.640 1.00 41.75 204 ASP A C 1
ATOM 1652 O O . ASP A 1 204 ? -17.517 17.310 57.699 1.00 41.75 204 ASP A O 1
ATOM 1656 N N . LEU A 1 205 ? -17.932 15.125 58.027 1.00 44.69 205 LEU A N 1
ATOM 1657 C CA . LEU A 1 205 ? -19.258 15.234 58.639 1.00 44.69 205 LEU A CA 1
ATOM 1658 C C . LEU A 1 205 ? -19.237 15.897 60.032 1.00 44.69 205 LEU A C 1
ATOM 1660 O O . LEU A 1 205 ? -20.278 15.944 60.684 1.00 44.69 205 LEU A O 1
ATOM 1664 N N . ASN A 1 206 ? -18.093 16.417 60.494 1.00 41.69 206 ASN A N 1
ATOM 1665 C CA . ASN A 1 206 ? -17.960 17.088 61.788 1.00 41.69 206 ASN A CA 1
ATOM 1666 C C . ASN A 1 206 ? -17.870 18.616 61.711 1.00 41.69 206 ASN A C 1
ATOM 1668 O O . ASN A 1 206 ? -17.551 19.239 62.724 1.00 41.69 206 ASN A O 1
ATOM 1672 N N . THR A 1 207 ? -18.172 19.254 60.575 1.00 36.09 207 THR A N 1
ATOM 1673 C CA . THR A 1 207 ? -18.349 20.716 60.583 1.00 36.09 207 THR A CA 1
ATOM 1674 C C . THR A 1 207 ? -19.633 21.061 61.352 1.00 36.09 207 THR A C 1
ATOM 1676 O O . THR A 1 207 ? -20.719 20.672 60.916 1.00 36.09 207 THR A O 1
ATOM 1679 N N . PRO A 1 208 ? -19.567 21.761 62.504 1.00 36.81 208 PRO A N 1
ATOM 1680 C CA . PRO A 1 208 ? -20.765 22.117 63.247 1.00 36.81 208 PRO A C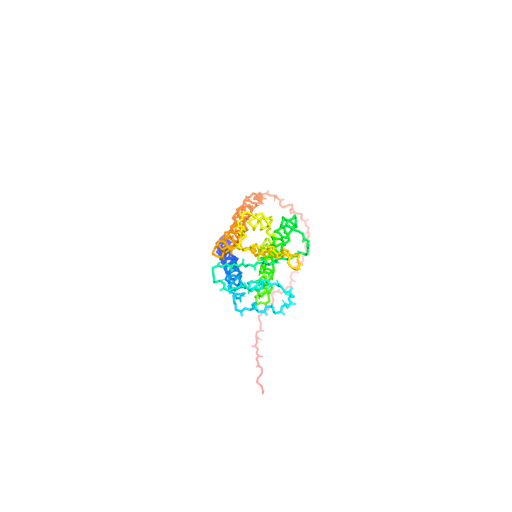A 1
ATOM 1681 C C . PRO A 1 208 ? -21.548 23.148 62.438 1.00 36.81 208 PRO A C 1
ATOM 1683 O O . PRO A 1 208 ? -21.073 24.258 62.209 1.00 36.81 208 PRO A O 1
ATOM 1686 N N . THR A 1 209 ? -22.751 22.785 62.002 1.00 36.38 209 THR A N 1
ATOM 1687 C CA . THR A 1 209 ? -23.731 23.750 61.495 1.00 36.38 209 THR A CA 1
ATOM 1688 C C . THR A 1 209 ? -24.022 24.761 62.604 1.00 36.38 209 THR A C 1
ATOM 1690 O O . THR A 1 209 ? -24.612 24.397 63.625 1.00 36.38 209 THR A O 1
ATOM 1693 N N . GLU A 1 210 ? -23.602 26.015 62.422 1.00 33.88 210 GLU A N 1
ATOM 1694 C CA . GLU A 1 210 ? -24.098 27.149 63.202 1.00 33.88 210 GLU A CA 1
ATOM 1695 C C . GLU A 1 210 ? -25.621 27.206 63.039 1.00 33.88 210 GLU A C 1
ATOM 1697 O O . GLU A 1 210 ? -26.161 27.579 61.998 1.00 33.88 210 GLU A O 1
ATOM 1702 N N . PHE A 1 211 ? -26.319 26.753 64.077 1.00 35.06 211 PHE A N 1
ATOM 1703 C CA . PHE A 1 211 ? -27.753 26.922 64.233 1.00 35.06 211 PHE A CA 1
ATOM 1704 C C . PHE A 1 211 ? -27.988 28.352 64.713 1.00 35.06 211 PHE A C 1
ATOM 1706 O O . PHE A 1 211 ? -28.025 28.617 65.916 1.00 35.06 211 PHE A O 1
ATOM 1713 N N . ASP A 1 212 ? -28.129 29.276 63.768 1.00 34.28 212 ASP A N 1
ATOM 1714 C CA . ASP A 1 212 ? -28.580 30.618 64.097 1.00 34.28 212 ASP A CA 1
ATOM 1715 C C . ASP A 1 212 ? -30.081 30.585 64.400 1.00 34.28 212 ASP A C 1
ATOM 1717 O O . ASP A 1 212 ? -30.947 30.318 63.562 1.00 34.28 212 ASP A O 1
ATOM 1721 N N . SER A 1 213 ? -30.371 30.808 65.676 1.00 37.84 213 SER A N 1
ATOM 1722 C CA . SER A 1 213 ? -31.699 30.946 66.236 1.00 37.84 213 SER A CA 1
ATOM 1723 C C . SER A 1 213 ? -32.380 32.200 65.695 1.00 37.84 213 SER A C 1
ATOM 1725 O O . SER A 1 213 ? -32.012 33.316 66.060 1.00 37.84 213 SER A O 1
ATOM 1727 N N . ALA A 1 214 ? -33.450 32.038 64.921 1.00 31.39 214 ALA A N 1
ATOM 1728 C CA . ALA A 1 214 ? -34.429 33.099 64.745 1.00 31.39 214 ALA A CA 1
ATOM 1729 C C . ALA A 1 214 ? -35.825 32.538 64.458 1.00 31.39 214 ALA A C 1
ATOM 1731 O O . ALA A 1 214 ? -36.008 31.640 63.645 1.00 31.39 214 ALA A O 1
ATOM 1732 N N . ALA A 1 215 ? -36.806 33.163 65.108 1.00 31.73 215 ALA A N 1
ATOM 1733 C CA . ALA A 1 215 ? -38.242 33.085 64.848 1.00 31.73 215 ALA A CA 1
ATOM 1734 C C . ALA A 1 215 ? -39.017 31.889 65.434 1.00 31.73 215 ALA A C 1
ATOM 1736 O O . ALA A 1 215 ? -39.727 31.145 64.764 1.00 31.73 215 ALA A O 1
ATOM 1737 N N . SER A 1 216 ? -39.053 31.875 66.767 1.00 35.72 216 SER A N 1
ATOM 1738 C CA . SER A 1 216 ? -40.324 31.773 67.492 1.00 35.72 216 SER A CA 1
ATOM 1739 C C . SER A 1 216 ? -41.376 32.708 66.871 1.00 35.72 216 SER A C 1
ATOM 1741 O O . SER A 1 216 ? -41.234 33.928 66.962 1.00 35.72 216 SER A O 1
ATOM 1743 N N . LYS A 1 217 ? -42.391 32.120 66.220 1.00 34.28 217 LYS A N 1
ATOM 1744 C CA . LYS A 1 217 ? -43.799 32.560 66.073 1.00 34.28 217 LYS A CA 1
ATOM 1745 C C . LYS A 1 217 ? -44.371 32.044 64.750 1.00 34.28 217 LYS A C 1
ATOM 1747 O O . LYS A 1 217 ? -44.204 32.682 63.722 1.00 34.28 217 LYS A O 1
ATOM 1752 N N . SER A 1 218 ? -45.144 30.965 64.804 1.00 35.31 218 SER A N 1
ATOM 1753 C CA . SER A 1 218 ? -46.418 30.865 64.077 1.00 35.31 218 SER A CA 1
ATOM 1754 C C . SER A 1 218 ? -47.124 29.576 64.488 1.00 35.31 218 SER A C 1
ATOM 1756 O O . SER A 1 218 ? -46.609 28.479 64.295 1.00 35.31 218 SER A O 1
ATOM 1758 N N . LYS A 1 219 ? -48.280 29.732 65.127 1.00 35.78 219 LYS A N 1
ATOM 1759 C CA . LYS A 1 219 ? -49.212 28.663 65.480 1.00 35.78 219 LYS A CA 1
ATOM 1760 C C . LYS A 1 219 ? -50.042 28.287 64.248 1.00 35.78 219 LYS A C 1
ATOM 1762 O O . LYS A 1 219 ? -50.506 29.187 63.563 1.00 35.78 219 LYS A O 1
ATOM 1767 N N . ASN A 1 220 ? -50.315 26.987 64.130 1.00 37.88 220 ASN A N 1
ATOM 1768 C CA . ASN A 1 220 ? -51.523 26.346 63.589 1.00 37.88 220 ASN A CA 1
ATOM 1769 C C . ASN A 1 220 ? -51.945 26.651 62.141 1.00 37.88 220 ASN A C 1
ATOM 1771 O O . ASN A 1 220 ? -52.408 27.752 61.865 1.00 37.88 220 ASN A O 1
ATOM 1775 N N . ALA A 1 221 ? -51.964 25.616 61.291 1.00 31.94 221 ALA A N 1
ATOM 1776 C CA . ALA A 1 221 ? -52.945 25.457 60.208 1.00 31.94 221 ALA A CA 1
ATOM 1777 C C . ALA A 1 221 ? -52.794 24.083 59.509 1.00 31.94 221 ALA A C 1
ATOM 1779 O O . ALA A 1 221 ? -51.816 23.894 58.795 1.00 31.94 221 ALA A O 1
ATOM 1780 N N . PHE A 1 222 ? -53.803 23.209 59.681 1.00 35.09 222 PHE A N 1
ATOM 1781 C CA . PHE A 1 222 ? -54.181 22.044 58.847 1.00 35.09 222 PHE A CA 1
ATOM 1782 C C . PHE A 1 222 ? -53.209 20.839 58.838 1.00 35.09 222 PHE A C 1
ATOM 1784 O O . PHE A 1 222 ? -52.125 20.935 58.285 1.00 35.09 222 PHE A O 1
ATOM 1791 N N . GLU A 1 223 ? -53.461 19.621 59.335 1.00 39.19 223 GLU A N 1
ATOM 1792 C CA . GLU A 1 223 ? -54.631 18.898 59.876 1.00 39.19 223 GLU A CA 1
ATOM 1793 C C . GLU A 1 223 ? -55.973 19.142 59.175 1.00 39.19 223 GLU A C 1
ATOM 1795 O O . GLU A 1 223 ? -56.910 19.632 59.785 1.00 39.19 223 GLU A O 1
ATOM 1800 N N . GLU A 1 224 ? -56.043 18.828 57.878 1.00 38.81 224 GLU A N 1
ATOM 1801 C CA . GLU A 1 224 ? -57.267 18.339 57.214 1.00 38.81 224 GLU A CA 1
ATOM 1802 C C . GLU A 1 224 ? -56.913 17.919 55.780 1.00 38.81 224 GLU A C 1
ATOM 1804 O O . GLU A 1 224 ? -56.789 18.768 54.907 1.00 38.81 224 GLU A O 1
ATOM 1809 N N . LEU A 1 225 ? -56.687 16.627 55.533 1.00 35.00 225 LEU A N 1
ATOM 1810 C CA . LEU A 1 225 ? -56.698 16.033 54.187 1.00 35.00 225 LEU A CA 1
ATOM 1811 C C . LEU A 1 225 ? -56.996 14.529 54.318 1.00 35.00 225 LEU A C 1
ATOM 1813 O O . LEU A 1 225 ? -56.184 13.681 53.974 1.00 35.00 225 LEU A O 1
ATOM 1817 N N . ASP A 1 226 ? -58.181 14.227 54.844 1.00 37.72 226 ASP A N 1
ATOM 1818 C CA . ASP A 1 226 ? -58.854 12.936 54.689 1.00 37.72 226 ASP A CA 1
ATOM 1819 C C . ASP A 1 226 ? -60.310 13.228 54.300 1.00 37.72 226 ASP A C 1
ATOM 1821 O O . ASP A 1 226 ? -61.158 13.431 55.165 1.00 37.72 226 ASP A O 1
ATOM 1825 N N . GLN A 1 227 ? -60.604 13.283 52.994 1.00 43.31 227 GLN A N 1
ATOM 1826 C CA . GLN A 1 227 ? -61.951 12.991 52.492 1.00 43.31 227 GLN A CA 1
ATOM 1827 C C . GLN A 1 227 ? -61.974 12.662 50.988 1.00 43.31 227 GLN A C 1
ATOM 1829 O O . GLN A 1 227 ? -61.785 13.513 50.125 1.00 43.31 227 GLN A O 1
ATOM 1834 N N . GLU A 1 228 ? -62.188 11.368 50.743 1.00 42.62 228 GLU A N 1
ATOM 1835 C CA . GLU A 1 228 ? -63.068 10.745 49.744 1.00 42.62 228 GLU A CA 1
ATOM 1836 C C . GLU A 1 228 ? -63.029 11.203 48.273 1.00 42.62 228 GLU A C 1
ATOM 1838 O O . GLU A 1 228 ? -63.595 12.209 47.855 1.00 42.62 228 GLU A O 1
ATOM 1843 N N . ILE A 1 229 ? -62.477 10.305 47.451 1.00 39.03 229 ILE A N 1
ATOM 1844 C CA . ILE A 1 229 ? -62.716 10.198 46.010 1.00 39.03 229 ILE A CA 1
ATOM 1845 C C . ILE A 1 229 ? -64.054 9.470 45.800 1.00 39.03 229 ILE A C 1
ATOM 1847 O O . ILE A 1 229 ? -64.152 8.269 46.050 1.00 39.03 229 ILE A O 1
ATOM 1851 N N . GLY A 1 230 ? -65.066 10.184 45.302 1.00 35.59 230 GLY A N 1
ATOM 1852 C CA . GLY A 1 230 ? -66.307 9.625 44.759 1.00 35.59 230 GLY A CA 1
ATOM 1853 C C . GLY A 1 230 ? -66.447 9.959 43.270 1.00 35.59 230 GLY A C 1
ATOM 1854 O O . GLY A 1 230 ? -66.475 11.128 42.895 1.00 35.59 230 GLY A O 1
ATOM 1855 N N . LEU A 1 231 ? -66.514 8.927 42.426 1.00 41.28 231 LEU A N 1
ATO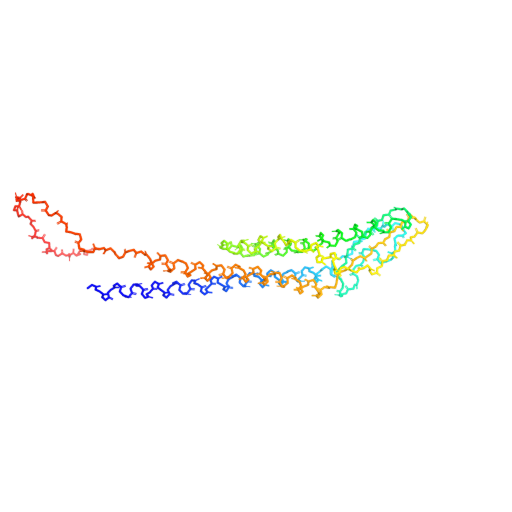M 1856 C CA . LEU A 1 231 ? -66.851 9.001 40.997 1.00 41.28 231 LEU A CA 1
ATOM 1857 C C . LEU A 1 231 ? -68.356 9.265 40.802 1.00 41.28 231 LEU A C 1
ATOM 1859 O O . LEU A 1 231 ? -69.152 8.662 41.525 1.00 41.28 231 LEU A O 1
ATOM 1863 N N . PRO A 1 232 ? -68.776 10.015 39.768 1.00 49.38 232 PRO A N 1
ATOM 1864 C CA . PRO A 1 232 ? -70.116 9.901 39.214 1.00 49.38 232 PRO A CA 1
ATOM 1865 C C . PRO A 1 232 ? -70.133 9.020 37.955 1.00 49.38 232 PRO A C 1
ATOM 1867 O O . PRO A 1 232 ? -69.299 9.162 37.061 1.00 49.38 232 PRO A O 1
ATOM 1870 N N . ASN A 1 233 ? -71.120 8.124 37.913 1.00 38.38 233 ASN A N 1
ATOM 1871 C CA . ASN A 1 233 ? -71.659 7.541 36.688 1.00 38.38 233 ASN A CA 1
ATOM 1872 C C . ASN A 1 233 ? -72.561 8.576 36.002 1.00 38.38 233 ASN A C 1
ATOM 1874 O O . ASN A 1 233 ? -73.346 9.219 36.696 1.00 38.38 233 ASN A O 1
ATOM 1878 N N . ASP A 1 234 ? -72.472 8.655 34.677 1.00 42.94 234 ASP A N 1
ATOM 1879 C CA . ASP A 1 234 ? -73.597 8.746 33.734 1.00 42.94 234 ASP A CA 1
ATOM 1880 C C . ASP A 1 234 ? -73.124 8.256 32.353 1.00 42.94 234 ASP A C 1
ATOM 1882 O O . ASP A 1 234 ? -71.970 8.573 31.973 1.00 42.94 234 ASP A O 1
#